Protein AF-A0A0B6Z371-F1 (afdb_monomer_lite)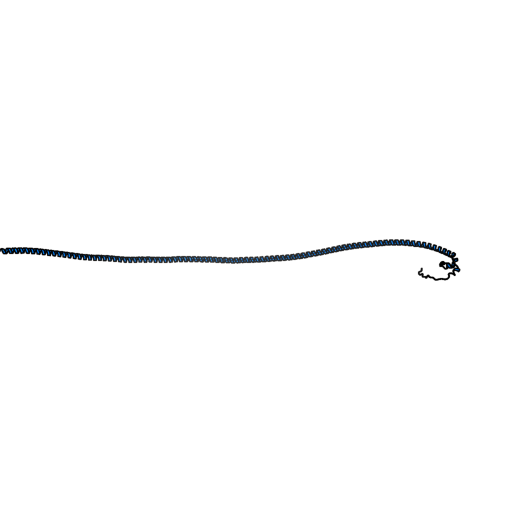

Sequence (364 aa):
AAQIAEKEAMKFDEMKYDSKVAQNLKEQNERAEEAERLRDLERYKETMRYQQELERQLEEQEARKQQAYEEFLKEKLMIDEIVRKIYEEDQRELERQMRKRQATQKYIEEFQRTREQWKTLEKKKMDEENNRIMEFARKMQEREEYLKSQKKDRDQAMGKLHEALSKEISKKDAKREEMERVRMELVLEEQEERERQREMAEVEKHIRLKIELQMTHAQQMQFKQLRLEAEKDQEEEFRKQMMAKFAEDDRIEQMNAQRRRMKQLEHQRAVEKLLEDKRVQFAREREADVEARLEEAKLEEFKKKVIEEERQKLLRQHATKLLGYLPKGVIRNENDLELLGPKFKQAYAQKKDDPYDETAWETL

InterPro domains:
  IPR026504 Meiosis-specific nuclear structural protein 1 [PTHR19265] (1-352)
  IPR043597 Trichohyalin-plectin-homology domain [PF13868] (1-328)

pLDDT: mean 80.25, std 14.49, range [32.66, 95.81]

Structure (mmCIF, N/CA/C/O backbone):
data_AF-A0A0B6Z371-F1
#
_entry.id   AF-A0A0B6Z371-F1
#
loop_
_atom_site.group_PDB
_atom_site.id
_atom_site.type_symbol
_atom_site.label_atom_id
_atom_site.label_alt_id
_atom_site.label_comp_id
_atom_site.label_asym_id
_atom_site.label_entity_id
_atom_site.label_seq_id
_atom_site.pdbx_PDB_ins_code
_atom_site.Cartn_x
_atom_site.Cartn_y
_atom_site.Cartn_z
_atom_site.occupancy
_atom_site.B_iso_or_equiv
_atom_site.auth_seq_id
_atom_site.auth_comp_id
_atom_site.auth_asym_id
_atom_site.auth_atom_id
_atom_site.pdbx_PDB_model_num
ATOM 1 N N . ALA A 1 1 ? -74.516 -60.256 198.513 1.00 53.75 1 ALA A N 1
ATOM 2 C CA . ALA A 1 1 ? -74.766 -59.399 197.333 1.00 53.75 1 ALA A CA 1
ATOM 3 C C . ALA A 1 1 ? -73.516 -58.676 196.797 1.00 53.75 1 ALA A C 1
ATOM 5 O O . ALA A 1 1 ? -73.550 -58.248 195.656 1.00 53.75 1 ALA A O 1
ATOM 6 N N . ALA A 1 2 ? -72.393 -58.589 197.529 1.00 55.66 2 ALA A N 1
ATOM 7 C CA . ALA A 1 2 ? -71.189 -57.881 197.061 1.00 55.66 2 ALA A CA 1
ATOM 8 C C . ALA A 1 2 ? -70.423 -58.552 195.887 1.00 55.66 2 ALA A C 1
ATOM 10 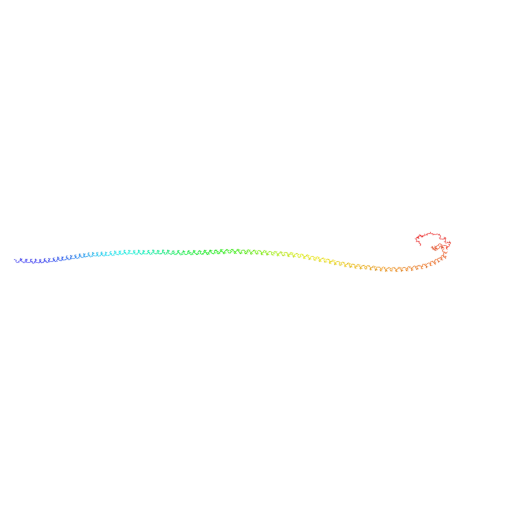O O . ALA A 1 2 ? -69.777 -57.857 195.118 1.00 55.66 2 ALA A O 1
ATOM 11 N N . GLN A 1 3 ? -70.538 -59.873 195.690 1.00 58.72 3 GLN A N 1
ATOM 12 C CA . GLN A 1 3 ? -69.821 -60.609 194.624 1.00 58.72 3 GLN A CA 1
ATOM 13 C C . GLN A 1 3 ? -70.392 -60.434 193.204 1.00 58.72 3 GLN A C 1
ATOM 15 O O . GLN A 1 3 ? -69.712 -60.742 192.229 1.00 58.72 3 GLN A O 1
ATOM 20 N N . ILE A 1 4 ? -71.635 -59.964 193.062 1.00 60.22 4 ILE A N 1
ATOM 21 C CA . ILE A 1 4 ? -72.251 -59.764 191.738 1.00 60.22 4 ILE A CA 1
ATOM 22 C C . ILE A 1 4 ? -71.695 -58.487 191.087 1.00 60.22 4 ILE A C 1
ATOM 24 O O . ILE A 1 4 ? -71.418 -58.482 189.891 1.00 60.22 4 ILE A O 1
ATOM 28 N N . ALA A 1 5 ? -71.406 -57.463 191.894 1.00 62.44 5 ALA A N 1
ATOM 29 C CA . ALA A 1 5 ? -70.885 -56.183 191.422 1.00 62.44 5 ALA A CA 1
ATOM 30 C C . ALA A 1 5 ? -69.460 -56.278 190.840 1.00 62.44 5 ALA A C 1
ATOM 32 O O . ALA A 1 5 ? -69.128 -55.574 189.893 1.00 62.44 5 ALA A O 1
ATOM 33 N N . GLU A 1 6 ? -68.615 -57.170 191.361 1.00 59.69 6 GLU A N 1
ATOM 34 C CA . GLU A 1 6 ? -67.216 -57.291 190.920 1.00 59.69 6 GLU A CA 1
ATOM 35 C C . GLU A 1 6 ? -67.090 -57.990 189.550 1.00 59.69 6 GLU A C 1
ATOM 37 O O . GLU A 1 6 ? -66.305 -57.579 188.696 1.00 59.69 6 GLU A O 1
ATOM 42 N N . LYS A 1 7 ? -67.937 -58.998 189.286 1.00 62.34 7 LYS A N 1
ATOM 43 C CA . LYS A 1 7 ? -68.032 -59.652 187.967 1.00 62.34 7 LYS A CA 1
ATOM 44 C C . LYS A 1 7 ? -68.636 -58.740 186.901 1.00 62.34 7 LYS A C 1
ATOM 46 O O . LYS A 1 7 ? -68.273 -58.849 185.731 1.00 62.34 7 LYS A O 1
ATOM 51 N N . GLU A 1 8 ? -69.565 -57.873 187.289 1.00 65.06 8 GLU A N 1
ATOM 52 C CA . GLU A 1 8 ? -70.110 -56.851 186.394 1.00 65.06 8 GLU A CA 1
ATOM 53 C C . GLU A 1 8 ? -69.068 -55.777 186.068 1.00 65.06 8 GLU A C 1
ATOM 55 O O . GLU A 1 8 ? -68.979 -55.372 184.912 1.00 65.06 8 GLU A O 1
ATOM 60 N N . ALA A 1 9 ? -68.217 -55.396 187.027 1.00 67.81 9 ALA A N 1
ATOM 61 C CA . ALA A 1 9 ? -67.124 -54.454 186.792 1.00 67.81 9 ALA A CA 1
ATOM 62 C C . ALA A 1 9 ? -66.075 -54.990 185.796 1.00 67.81 9 ALA A C 1
ATOM 64 O O . ALA A 1 9 ? -65.737 -54.286 184.848 1.00 67.81 9 ALA A O 1
ATOM 65 N N . MET A 1 10 ? -65.629 -56.250 185.925 1.00 63.81 10 MET A N 1
ATOM 66 C CA . MET A 1 10 ? -64.676 -56.846 184.965 1.00 63.81 10 MET A CA 1
ATOM 67 C C . MET A 1 10 ? -65.246 -56.959 183.546 1.00 63.81 10 MET A C 1
ATOM 69 O O . MET A 1 10 ? -64.546 -56.664 182.582 1.00 63.81 10 MET A O 1
ATOM 73 N N . LYS A 1 11 ? -66.528 -57.326 183.400 1.00 70.94 11 LYS A N 1
ATOM 74 C CA . LYS A 1 11 ? -67.198 -57.335 182.087 1.00 70.94 11 LYS A CA 1
ATOM 75 C C . LYS A 1 11 ? -67.289 -55.937 181.481 1.00 70.94 11 LYS A C 1
ATOM 77 O O . LYS A 1 11 ? -67.162 -55.788 180.269 1.00 70.94 11 LYS A O 1
ATOM 82 N N . PHE A 1 12 ? -67.510 -54.920 182.312 1.00 72.00 12 PHE A N 1
ATOM 83 C CA . PHE A 1 12 ? -67.507 -53.526 181.874 1.00 72.00 12 PHE A CA 1
ATOM 84 C C . PHE A 1 12 ? -66.122 -53.071 181.400 1.00 72.00 12 PHE A C 1
ATOM 86 O O . PHE A 1 12 ? -66.038 -52.319 180.428 1.00 72.00 12 PHE A O 1
ATOM 93 N N . ASP A 1 13 ? -65.052 -53.539 182.042 1.00 69.38 13 ASP A N 1
ATOM 94 C CA . ASP A 1 13 ? -63.679 -53.231 181.637 1.00 69.38 13 ASP A CA 1
ATOM 95 C C . ASP A 1 13 ? -63.251 -53.989 180.368 1.00 69.38 13 ASP A C 1
ATOM 97 O O . ASP A 1 13 ? -62.652 -53.375 179.484 1.00 69.38 13 ASP A O 1
ATOM 101 N N . GLU A 1 14 ? -63.632 -55.263 180.200 1.00 69.62 14 GLU A N 1
ATOM 102 C CA . GLU A 1 14 ? -63.447 -56.007 178.939 1.00 69.62 14 GLU A CA 1
ATOM 103 C C . GLU A 1 14 ? -64.234 -55.364 177.789 1.00 69.62 14 GLU A C 1
ATOM 105 O O . GLU A 1 14 ? -63.661 -55.087 176.738 1.00 69.62 14 GLU A O 1
ATOM 110 N N . MET A 1 15 ? -65.509 -55.004 178.000 1.00 74.06 15 MET A N 1
ATOM 111 C CA . MET A 1 15 ? -66.297 -54.267 176.999 1.00 74.06 15 MET A CA 1
ATOM 112 C C . MET A 1 15 ? -65.677 -52.907 176.666 1.00 74.06 15 MET A C 1
ATOM 114 O O . MET A 1 15 ? -65.736 -52.473 175.515 1.00 74.06 15 MET A O 1
ATOM 118 N N . LYS A 1 16 ? -65.062 -52.223 177.638 1.00 74.12 16 LYS A N 1
ATOM 119 C CA . LYS A 1 16 ? -64.308 -50.989 177.377 1.00 74.12 16 LYS A CA 1
ATOM 120 C C . LYS A 1 16 ? -63.055 -51.247 176.548 1.00 74.12 16 LYS A C 1
ATOM 122 O O . LYS A 1 16 ? -62.762 -50.440 175.667 1.00 74.12 16 LYS A O 1
ATOM 127 N N . TYR A 1 17 ? -62.317 -52.320 176.825 1.00 71.38 17 TYR A N 1
ATOM 128 C CA . TYR A 1 17 ? -61.111 -52.675 176.081 1.00 71.38 17 TYR A CA 1
ATOM 129 C C . TYR A 1 17 ? -61.453 -53.073 174.641 1.00 71.38 17 TYR A C 1
ATOM 131 O O . TYR A 1 17 ? -60.900 -52.494 173.707 1.00 71.38 17 TYR A O 1
ATOM 139 N N . ASP A 1 18 ? -62.450 -53.935 174.448 1.00 73.44 18 ASP A N 1
ATOM 140 C CA . ASP A 1 18 ? -62.932 -54.359 173.130 1.00 73.44 18 ASP A CA 1
ATOM 141 C C . ASP A 1 18 ? -63.544 -53.200 172.341 1.00 73.44 18 ASP A C 1
ATOM 143 O O . ASP A 1 18 ? -63.256 -53.036 171.156 1.00 73.44 18 ASP A O 1
ATOM 147 N N . SER A 1 19 ? -64.317 -52.321 172.991 1.00 76.75 19 SER A N 1
ATOM 148 C CA . SER A 1 19 ? -64.822 -51.098 172.357 1.00 76.75 19 SER A CA 1
ATOM 149 C C . SER A 1 19 ? -63.686 -50.182 171.901 1.00 76.75 19 SER A C 1
ATOM 151 O O . SER A 1 19 ? -63.830 -49.488 170.894 1.00 76.75 19 SER A O 1
ATOM 153 N N . LYS A 1 20 ? -62.560 -50.167 172.623 1.00 77.88 20 LYS A N 1
ATOM 154 C CA . LYS A 1 20 ? -61.386 -49.359 172.282 1.00 77.88 20 LYS A CA 1
ATOM 155 C C . LYS A 1 20 ? -60.565 -49.991 171.157 1.00 77.88 20 LYS A C 1
ATOM 157 O O . LYS A 1 20 ? -60.104 -49.275 170.272 1.00 77.88 20 LYS A O 1
ATOM 162 N N . VAL A 1 21 ? -60.445 -51.320 171.129 1.00 76.88 21 VAL A N 1
ATOM 163 C CA . VAL A 1 21 ? -59.843 -52.068 170.011 1.00 76.88 21 VAL A CA 1
ATOM 164 C C . VAL A 1 21 ? -60.682 -51.908 168.740 1.00 76.88 21 VAL A C 1
ATOM 166 O O . VAL A 1 21 ? -60.126 -51.592 167.692 1.00 76.88 21 VAL A O 1
ATOM 169 N N . ALA A 1 22 ? -62.009 -52.033 168.827 1.00 78.19 22 ALA A N 1
ATOM 170 C CA . ALA A 1 22 ? -62.923 -51.843 167.701 1.00 78.19 22 ALA A CA 1
ATOM 171 C C . ALA A 1 22 ? -62.896 -50.404 167.159 1.00 78.19 22 ALA A C 1
ATOM 173 O O . ALA A 1 22 ? -62.900 -50.214 165.944 1.00 78.19 22 ALA A O 1
ATOM 174 N N . GLN A 1 23 ? -62.810 -49.396 168.037 1.00 79.44 23 GLN A N 1
ATOM 175 C CA . GLN A 1 23 ? -62.586 -48.007 167.622 1.00 79.44 23 GLN A CA 1
ATOM 176 C C . GLN A 1 23 ? -61.266 -47.846 166.865 1.00 79.44 23 GLN A C 1
ATOM 178 O O . GLN A 1 23 ? -61.276 -47.281 165.777 1.00 79.44 23 GLN A O 1
ATOM 183 N N . ASN A 1 24 ? -60.159 -48.391 167.379 1.00 80.69 24 ASN A N 1
ATOM 184 C CA . ASN A 1 24 ? -58.857 -48.303 166.713 1.00 80.69 24 ASN A CA 1
ATOM 185 C C . ASN A 1 24 ? -58.846 -49.015 165.348 1.00 80.69 24 ASN A C 1
ATOM 187 O O . ASN A 1 24 ? -58.235 -48.524 164.404 1.00 80.69 24 ASN A O 1
ATOM 191 N N . LEU A 1 25 ? -59.516 -50.164 165.227 1.00 79.44 25 LEU A N 1
ATOM 192 C CA . LEU A 1 25 ? -59.593 -50.930 163.977 1.00 79.44 25 LEU A CA 1
ATOM 193 C C . LEU A 1 25 ? -60.462 -50.214 162.935 1.00 79.44 25 LEU A C 1
ATOM 195 O O . LEU A 1 25 ? -60.111 -50.170 161.757 1.00 79.44 25 LEU A O 1
ATOM 199 N N . LYS A 1 26 ? -61.561 -49.595 163.382 1.00 80.00 26 LYS A N 1
ATOM 200 C CA . LYS A 1 26 ? -62.402 -48.733 162.550 1.00 80.00 26 LYS A CA 1
ATOM 201 C C . LYS A 1 26 ? -61.634 -47.498 162.083 1.00 80.00 26 LYS A C 1
ATOM 203 O O . LYS A 1 26 ? -61.659 -47.203 160.899 1.00 80.00 26 LYS A O 1
ATOM 208 N N . GLU A 1 27 ? -60.883 -46.855 162.974 1.00 82.12 27 GLU A N 1
ATOM 209 C CA . GLU A 1 27 ? -60.039 -45.706 162.637 1.00 82.12 27 GLU A CA 1
ATOM 210 C C . GLU A 1 27 ? -58.910 -46.090 161.660 1.00 82.12 27 GLU A C 1
ATOM 212 O O . GLU A 1 27 ? -58.594 -45.330 160.749 1.00 82.12 27 GLU A O 1
ATOM 217 N N . GLN A 1 28 ? -58.317 -47.286 161.783 1.00 80.50 28 GLN A N 1
ATOM 218 C CA . GLN A 1 28 ? -57.329 -47.779 160.814 1.00 80.50 28 GLN A CA 1
ATOM 219 C C . GLN A 1 28 ? -57.939 -48.104 159.444 1.00 80.50 28 GLN A C 1
ATOM 221 O O . GLN A 1 28 ? -57.328 -47.768 158.431 1.00 80.50 28 GLN A O 1
ATOM 226 N N . ASN A 1 29 ? -59.129 -48.709 159.398 1.00 78.94 29 ASN A N 1
ATOM 227 C CA . ASN A 1 29 ? -59.845 -48.958 158.144 1.00 78.94 29 ASN A CA 1
ATOM 228 C C . ASN A 1 29 ? -60.300 -47.653 157.482 1.00 78.94 29 ASN A C 1
ATOM 230 O O . ASN A 1 29 ? -60.112 -47.498 156.282 1.00 78.94 29 ASN A O 1
ATOM 234 N N . GLU A 1 30 ? -60.823 -46.694 158.250 1.00 81.69 30 GLU A N 1
ATOM 235 C CA . GLU A 1 30 ? -61.183 -45.360 157.754 1.00 81.69 30 GLU A CA 1
ATOM 236 C C . GLU A 1 30 ? -59.951 -44.649 157.170 1.00 81.69 30 GLU A C 1
ATOM 238 O O . GLU A 1 30 ? -60.010 -44.145 156.051 1.00 81.69 30 GLU A O 1
ATOM 243 N N . ARG A 1 31 ? -58.791 -44.714 157.842 1.00 82.44 31 ARG A N 1
ATOM 244 C CA . ARG A 1 31 ? -57.522 -44.196 157.296 1.00 82.44 31 ARG A CA 1
ATOM 245 C C . ARG A 1 31 ? -57.056 -44.935 156.036 1.00 82.44 31 ARG A C 1
ATOM 247 O O . ARG A 1 31 ? -56.485 -44.306 155.149 1.00 82.44 31 ARG A O 1
ATOM 254 N N . ALA A 1 32 ? -57.259 -46.251 155.946 1.00 82.06 32 ALA A N 1
ATOM 255 C CA . ALA A 1 32 ? -56.899 -47.037 154.765 1.00 82.06 32 ALA A CA 1
ATOM 256 C C . ALA A 1 32 ? -57.814 -46.722 153.568 1.00 82.06 32 ALA A C 1
ATOM 258 O O . ALA A 1 32 ? -57.318 -46.527 152.461 1.00 82.06 32 ALA A O 1
ATOM 259 N N . GLU A 1 33 ? -59.123 -46.591 153.796 1.00 82.12 33 GLU A N 1
ATOM 260 C CA . GLU A 1 33 ? -60.092 -46.164 152.784 1.00 82.12 33 GLU A CA 1
ATOM 261 C C . GLU A 1 33 ? -59.829 -44.733 152.311 1.00 82.12 33 GLU A C 1
ATOM 263 O O . GLU A 1 33 ? -59.888 -44.460 151.115 1.00 82.12 33 GLU A O 1
ATOM 268 N N . GLU A 1 34 ? -59.520 -43.805 153.219 1.00 83.06 34 GLU A N 1
ATOM 269 C CA . GLU A 1 34 ? -59.129 -42.442 152.852 1.00 83.06 34 GLU A CA 1
ATOM 270 C C . GLU A 1 34 ? -57.839 -42.432 152.023 1.00 83.06 34 GLU A C 1
ATOM 272 O O . GLU A 1 34 ? -57.756 -41.710 151.027 1.00 83.06 34 GLU A O 1
ATOM 277 N N . ALA A 1 35 ? -56.858 -43.270 152.369 1.00 83.94 35 ALA A N 1
ATOM 278 C CA . ALA A 1 35 ? -55.628 -43.416 151.597 1.00 83.94 35 ALA A CA 1
ATOM 279 C C . ALA A 1 35 ? -55.868 -44.024 150.201 1.00 83.94 35 ALA A C 1
ATOM 281 O O . ALA A 1 35 ? -55.240 -43.577 149.240 1.00 83.94 35 ALA A O 1
ATOM 282 N N . GLU A 1 36 ? -56.772 -44.998 150.052 1.00 82.31 36 GLU A N 1
ATOM 283 C CA . GLU A 1 36 ? -57.165 -45.521 148.734 1.00 82.31 36 GLU A CA 1
ATOM 284 C C . GLU A 1 36 ? -57.925 -44.480 147.910 1.00 82.31 36 GLU A C 1
ATOM 286 O O . GLU A 1 36 ? -57.564 -44.245 146.758 1.00 82.31 36 GLU A O 1
ATOM 291 N N . ARG A 1 37 ? -58.883 -43.759 148.508 1.00 82.44 37 ARG A N 1
ATOM 292 C CA . ARG A 1 37 ? -59.596 -42.661 147.831 1.00 82.44 37 ARG A CA 1
ATOM 293 C C . ARG A 1 37 ? -58.638 -41.576 147.345 1.00 82.44 37 ARG A C 1
ATOM 295 O O . ARG A 1 37 ? -58.819 -41.050 146.249 1.00 82.44 37 ARG A O 1
ATOM 302 N N . LEU A 1 38 ? -57.616 -41.238 148.135 1.00 84.31 38 LEU A N 1
ATOM 303 C CA . LEU A 1 38 ? -56.576 -40.287 147.735 1.00 84.31 38 LEU A CA 1
ATOM 304 C C . LEU A 1 38 ? -55.742 -40.816 146.560 1.00 84.31 38 LEU A C 1
ATOM 306 O O . LEU A 1 38 ? -55.523 -40.070 145.608 1.00 84.31 38 LEU A O 1
ATOM 310 N N . ARG A 1 39 ? -55.347 -42.096 146.572 1.00 83.50 39 ARG A N 1
ATOM 311 C CA . ARG A 1 39 ? -54.621 -42.730 145.454 1.00 83.50 39 ARG A CA 1
ATOM 312 C C . ARG A 1 39 ? -55.459 -42.806 144.179 1.00 83.50 39 ARG A C 1
ATOM 314 O O . ARG A 1 39 ? -54.932 -42.577 143.094 1.00 83.50 39 ARG A O 1
ATOM 321 N N . ASP A 1 40 ? -56.753 -43.084 144.288 1.00 83.94 40 ASP A N 1
ATOM 322 C CA . ASP A 1 40 ? -57.662 -43.100 143.140 1.00 83.94 40 ASP A CA 1
ATOM 323 C C . ASP A 1 40 ? -57.906 -41.692 142.589 1.00 83.94 40 ASP A C 1
ATOM 325 O O . ASP A 1 40 ? -57.920 -41.498 141.374 1.00 83.94 40 ASP A O 1
ATOM 329 N N . LEU A 1 41 ? -58.005 -40.681 143.459 1.00 84.19 41 LEU A N 1
ATOM 330 C CA . LEU A 1 41 ? -58.024 -39.271 143.059 1.00 84.19 41 LEU A CA 1
ATOM 331 C C . LEU A 1 41 ? -56.728 -38.859 142.351 1.00 84.19 41 LEU A C 1
ATOM 333 O O . LEU A 1 41 ? -56.782 -38.091 141.391 1.00 84.19 41 LEU A O 1
ATOM 337 N N . GLU A 1 42 ? -55.571 -39.340 142.804 1.00 85.00 42 GLU A N 1
ATOM 338 C CA . GLU A 1 42 ? -54.279 -39.111 142.148 1.00 85.00 42 GLU A CA 1
ATOM 339 C C . GLU A 1 42 ? -54.224 -39.781 140.773 1.00 85.00 42 GLU A C 1
ATOM 341 O O . GLU A 1 42 ? -53.954 -39.095 139.789 1.00 85.00 42 GLU A O 1
ATOM 346 N N . ARG A 1 43 ? -54.603 -41.060 140.662 1.00 83.81 43 ARG A N 1
ATOM 347 C CA . ARG A 1 43 ? -54.700 -41.779 139.377 1.00 83.81 43 ARG A CA 1
ATOM 348 C C . ARG A 1 43 ? -55.679 -41.119 138.412 1.00 83.81 43 ARG A C 1
ATOM 350 O O . ARG A 1 43 ? -55.399 -41.008 137.218 1.00 83.81 43 ARG A O 1
ATOM 357 N N . TYR A 1 44 ? -56.818 -40.648 138.914 1.00 84.12 44 TYR A N 1
ATOM 358 C CA . TYR A 1 44 ? -57.794 -39.911 138.118 1.00 84.12 44 TYR A CA 1
ATOM 359 C C . TYR A 1 44 ? -57.209 -38.586 137.617 1.00 84.12 44 TYR A C 1
ATOM 361 O O . TYR A 1 44 ? -57.314 -38.274 136.433 1.00 84.12 44 TYR A O 1
ATOM 369 N N . LYS A 1 45 ? -56.517 -37.829 138.480 1.00 87.25 45 LYS A N 1
ATOM 370 C CA . LYS A 1 45 ? -55.811 -36.599 138.084 1.00 87.25 45 LYS A CA 1
ATOM 371 C C . LYS A 1 45 ? -54.705 -36.871 137.062 1.00 87.25 45 LYS A C 1
ATOM 373 O O . LYS A 1 45 ? -54.559 -36.085 136.133 1.00 87.25 45 LYS A O 1
ATOM 378 N N . GLU A 1 46 ? -53.942 -37.950 137.208 1.00 85.88 46 GLU A N 1
ATOM 379 C CA . GLU A 1 46 ? -52.913 -38.362 136.243 1.00 85.88 46 GLU A CA 1
ATOM 380 C C . GLU A 1 46 ? -53.523 -38.747 134.893 1.00 85.88 46 GLU A C 1
ATOM 382 O O . GLU A 1 46 ? -53.040 -38.301 133.856 1.00 85.88 46 GLU A O 1
ATOM 387 N N . THR A 1 47 ? -54.637 -39.483 134.897 1.00 86.19 47 THR A N 1
ATOM 388 C CA . THR A 1 47 ? -55.366 -39.851 133.673 1.00 86.19 47 THR A CA 1
ATOM 389 C C . THR A 1 47 ? -55.921 -38.615 132.966 1.00 86.19 47 THR A C 1
ATOM 391 O O . THR A 1 47 ? -55.780 -38.489 131.752 1.00 86.19 47 THR A O 1
ATOM 394 N N . MET A 1 48 ? -56.487 -37.665 133.719 1.00 85.50 48 MET A N 1
ATOM 395 C CA . MET A 1 48 ? -56.963 -36.388 133.178 1.00 85.50 48 MET A CA 1
ATOM 396 C C . MET A 1 48 ? -55.822 -35.549 132.591 1.00 85.50 48 MET A C 1
ATOM 398 O O . MET A 1 48 ? -55.985 -34.972 131.521 1.00 85.50 48 MET A O 1
ATOM 402 N N . ARG A 1 49 ? -54.655 -35.499 133.249 1.00 88.56 49 ARG A N 1
ATOM 403 C CA . ARG A 1 49 ? -53.462 -34.820 132.710 1.00 88.56 49 ARG A CA 1
ATOM 404 C C . ARG A 1 49 ? -52.980 -35.477 131.421 1.00 88.56 49 ARG A C 1
ATOM 406 O O . ARG A 1 49 ? -52.705 -34.779 130.457 1.00 88.56 49 ARG A O 1
ATOM 413 N N . TYR A 1 50 ? -52.938 -36.806 131.386 1.00 87.31 50 TYR A N 1
ATOM 414 C CA . TYR A 1 50 ? -52.537 -37.552 130.197 1.00 87.31 50 TYR A CA 1
ATOM 415 C C . TYR A 1 50 ? -53.507 -37.348 129.023 1.00 87.31 50 TYR A C 1
ATOM 417 O O . TYR A 1 50 ? -53.072 -37.147 127.892 1.00 87.31 50 TYR A O 1
ATOM 425 N N . GLN A 1 51 ? -54.820 -37.328 129.282 1.00 87.62 51 GLN A N 1
ATOM 426 C CA . GLN A 1 51 ? -55.828 -36.988 128.271 1.00 87.62 51 GLN A CA 1
ATOM 427 C C . GLN A 1 51 ? -55.644 -35.559 127.744 1.00 87.62 51 GLN A C 1
ATOM 429 O O . GLN A 1 51 ? -55.615 -35.369 126.533 1.00 87.62 51 GLN A O 1
ATOM 434 N N . GLN A 1 52 ? -55.428 -34.581 128.629 1.00 89.25 52 GLN A N 1
ATOM 435 C CA . GLN A 1 52 ? -55.144 -33.197 128.232 1.00 89.25 52 GLN A CA 1
ATOM 436 C C . GLN A 1 52 ? -53.855 -33.074 127.403 1.00 89.25 52 GLN A C 1
ATOM 438 O O . GLN A 1 52 ? -53.801 -32.302 126.450 1.00 89.25 52 GLN A O 1
ATOM 443 N N . GLU A 1 53 ? -52.808 -33.835 127.731 1.00 90.06 53 GLU A N 1
ATOM 444 C CA . GLU A 1 53 ? -51.566 -33.862 126.951 1.00 90.06 53 GLU A CA 1
ATOM 445 C C . GLU A 1 53 ? -51.766 -34.481 125.561 1.00 90.06 53 GLU A C 1
ATOM 447 O O . GLU A 1 53 ? -51.214 -33.969 124.586 1.00 90.06 53 GLU A O 1
ATOM 452 N N . LEU A 1 54 ? -52.574 -35.541 125.446 1.00 88.19 54 LEU A N 1
ATOM 453 C CA . LEU A 1 54 ? -52.939 -36.143 124.160 1.00 88.19 54 LEU A CA 1
ATOM 454 C C . LEU A 1 54 ? -53.771 -35.190 123.297 1.00 88.19 54 LEU A C 1
ATOM 456 O O . LEU A 1 54 ? -53.478 -35.040 122.112 1.00 88.19 54 LEU A O 1
ATOM 460 N N . GLU A 1 55 ? -54.766 -34.519 123.879 1.00 88.12 55 GLU A N 1
ATOM 461 C CA . GLU A 1 55 ? -55.555 -33.490 123.191 1.00 88.12 55 GLU A CA 1
ATOM 462 C C . GLU A 1 55 ? -54.648 -32.368 122.681 1.00 88.12 55 GLU A C 1
ATOM 464 O O . GLU A 1 55 ? -54.695 -32.027 121.500 1.00 88.12 55 GLU A O 1
ATOM 469 N N . ARG A 1 56 ? -53.713 -31.893 123.514 1.00 89.81 56 ARG A N 1
ATOM 470 C CA . ARG A 1 56 ? -52.733 -30.882 123.103 1.00 89.81 56 ARG A CA 1
ATOM 471 C C . ARG A 1 56 ? -51.832 -31.363 121.963 1.00 89.81 56 ARG A C 1
ATOM 473 O O . ARG A 1 56 ? -51.508 -30.586 121.071 1.00 89.81 56 ARG A O 1
ATOM 480 N N . GLN A 1 57 ? -51.421 -32.633 121.955 1.00 91.06 57 GLN A N 1
ATOM 481 C CA . GLN A 1 57 ? -50.637 -33.201 120.851 1.00 91.06 57 GLN A CA 1
ATOM 482 C C . GLN A 1 57 ? -51.440 -33.277 119.547 1.00 91.06 57 GLN A C 1
ATOM 484 O O . GLN A 1 57 ? -50.875 -33.034 118.479 1.00 91.06 57 GLN A O 1
ATOM 489 N N . LEU A 1 58 ? -52.736 -33.599 119.615 1.00 88.81 58 LEU A N 1
ATOM 490 C CA . LEU A 1 58 ? -53.622 -33.600 118.449 1.00 88.81 58 LEU A CA 1
ATOM 491 C C . LEU A 1 58 ? -53.823 -32.180 117.915 1.00 88.81 58 LEU A C 1
ATOM 493 O O . LEU A 1 58 ? -53.641 -31.966 116.718 1.00 88.81 58 LEU A O 1
ATOM 497 N N . GLU A 1 59 ? -54.082 -31.207 118.791 1.00 90.19 59 GLU A N 1
ATOM 498 C CA . GLU A 1 59 ? -54.176 -29.788 118.427 1.00 90.19 59 GLU A CA 1
ATOM 499 C C . GLU A 1 59 ? -52.874 -29.279 117.793 1.00 90.19 59 GLU A C 1
ATOM 501 O O . GLU A 1 59 ? -52.900 -28.642 116.741 1.00 90.19 59 GLU A O 1
ATOM 506 N N . GLU A 1 60 ? -51.712 -29.607 118.370 1.00 91.06 60 GLU A N 1
ATOM 507 C CA . GLU A 1 60 ? -50.410 -29.253 117.796 1.00 91.06 60 GLU A CA 1
ATOM 508 C C . GLU A 1 60 ? -50.197 -29.906 116.416 1.00 91.06 60 GLU A C 1
ATOM 510 O O . GLU A 1 60 ? -49.639 -29.275 115.514 1.00 91.06 60 GLU A O 1
ATOM 515 N N . GLN A 1 61 ? -50.637 -31.152 116.207 1.00 89.50 61 GLN A N 1
ATOM 516 C CA . GLN A 1 61 ? -50.557 -31.812 114.898 1.00 89.50 61 GLN A CA 1
ATOM 517 C C . GLN A 1 61 ? -51.500 -31.186 113.867 1.00 89.50 61 GLN A C 1
ATOM 519 O O . GLN A 1 61 ? -51.114 -31.032 112.706 1.00 89.50 61 GLN A O 1
ATOM 524 N N . GLU A 1 62 ? -52.720 -30.827 114.260 1.00 88.62 62 GLU A N 1
ATOM 525 C CA . GLU A 1 62 ? -53.672 -30.140 113.388 1.00 88.62 62 GLU A CA 1
ATOM 526 C C . GLU A 1 62 ? -53.182 -28.739 113.024 1.00 88.62 62 GLU A C 1
ATOM 528 O O . GLU A 1 62 ? -53.179 -28.390 111.843 1.00 88.62 62 GLU A O 1
ATOM 533 N N . ALA A 1 63 ? -52.654 -27.986 113.991 1.00 91.50 63 ALA A N 1
ATOM 534 C CA . ALA A 1 63 ? -52.038 -26.686 113.753 1.00 91.50 63 ALA A CA 1
ATOM 535 C C . ALA A 1 63 ? -50.848 -26.790 112.784 1.00 91.50 63 ALA A C 1
ATOM 537 O O . ALA A 1 63 ? -50.741 -25.995 111.852 1.00 91.50 63 ALA A O 1
ATOM 538 N N . ARG A 1 64 ? -49.987 -27.810 112.925 1.00 91.00 64 ARG A N 1
ATOM 539 C CA . ARG A 1 64 ? -48.883 -28.057 111.975 1.00 91.00 64 ARG A CA 1
ATOM 540 C C . ARG A 1 64 ? -49.383 -28.394 110.571 1.00 91.00 64 ARG A C 1
ATOM 542 O O . ARG A 1 64 ? -48.801 -27.930 109.597 1.00 91.00 64 ARG A O 1
ATOM 549 N N . LYS A 1 65 ? -50.460 -29.178 110.444 1.00 91.69 65 LYS A N 1
ATOM 550 C CA . LYS A 1 65 ? -51.079 -29.474 109.138 1.00 91.69 65 LYS A CA 1
ATOM 551 C C . LYS A 1 65 ? -51.667 -28.217 108.499 1.00 91.69 65 LYS A C 1
ATOM 553 O O . LYS A 1 65 ? -51.509 -28.033 107.297 1.00 91.69 65 LYS A O 1
ATOM 558 N N . GLN A 1 66 ? -52.313 -27.358 109.288 1.00 90.44 66 GLN A N 1
ATOM 559 C CA . GLN A 1 66 ? -52.839 -26.075 108.816 1.00 90.44 66 GLN A CA 1
ATOM 560 C C . GLN A 1 66 ? -51.708 -25.154 108.350 1.00 90.44 66 GLN A C 1
ATOM 562 O O . GLN A 1 66 ? -51.772 -24.650 107.234 1.00 90.44 66 GLN A O 1
ATOM 567 N N . GLN A 1 67 ? -50.636 -25.020 109.136 1.00 91.94 67 GLN A N 1
ATOM 568 C CA . GLN A 1 67 ? -49.450 -24.243 108.758 1.00 91.94 67 GLN A CA 1
ATOM 569 C C . GLN A 1 67 ? -48.811 -24.764 107.465 1.00 91.94 67 GLN A C 1
ATOM 571 O O . GLN A 1 67 ? -48.586 -23.986 106.543 1.00 91.94 67 GLN A O 1
ATOM 576 N N . ALA A 1 68 ? -48.609 -26.080 107.342 1.00 92.62 68 ALA A N 1
ATOM 577 C CA . ALA A 1 68 ? -48.064 -26.687 106.126 1.00 92.62 68 ALA A CA 1
ATOM 578 C C . ALA A 1 68 ? -48.975 -26.477 104.903 1.00 92.62 68 ALA A C 1
ATOM 580 O O . ALA A 1 68 ? -48.497 -26.281 103.787 1.00 92.62 68 ALA A O 1
ATOM 581 N N . TYR A 1 69 ? -50.296 -26.500 105.094 1.00 91.94 69 TYR A N 1
ATOM 582 C CA . TYR A 1 69 ? -51.252 -26.222 104.026 1.00 91.94 69 TYR A CA 1
ATOM 583 C C . TYR A 1 69 ? -51.244 -24.744 103.609 1.00 91.94 69 TYR A C 1
ATOM 585 O O . TYR A 1 69 ? -51.292 -24.438 102.419 1.00 91.94 69 TYR A O 1
ATOM 593 N N . GLU A 1 70 ? -51.134 -23.819 104.563 1.00 92.44 70 GLU A N 1
ATOM 594 C CA . GLU A 1 70 ? -50.965 -22.392 104.277 1.00 92.44 70 GLU A CA 1
ATOM 595 C C . GLU A 1 70 ? -49.654 -22.102 103.539 1.00 92.44 70 GLU A C 1
ATOM 597 O O . GLU A 1 70 ? -49.642 -21.305 102.600 1.00 92.44 70 GLU A O 1
ATOM 602 N N . GLU A 1 71 ? -48.559 -22.749 103.939 1.00 91.88 71 GLU A N 1
ATOM 603 C CA . GLU A 1 71 ? -47.270 -22.680 103.245 1.00 91.88 71 GLU A CA 1
ATOM 604 C C . GLU A 1 71 ? -47.384 -23.228 101.822 1.00 91.88 71 GLU A C 1
ATOM 606 O O . GLU A 1 71 ? -47.010 -22.536 100.877 1.00 91.88 71 GLU A O 1
ATOM 611 N N . PHE A 1 72 ? -48.015 -24.390 101.637 1.00 94.06 72 PHE A N 1
ATOM 612 C CA . PHE A 1 72 ? -48.270 -24.958 100.313 1.00 94.06 72 PHE A CA 1
ATOM 613 C C . PHE A 1 72 ? -49.094 -24.022 99.418 1.00 94.06 72 PHE A C 1
ATOM 615 O O . PHE A 1 72 ? -48.789 -23.856 98.238 1.00 94.06 72 PHE A O 1
ATOM 622 N N . LEU A 1 73 ? -50.134 -23.379 99.957 1.00 93.75 73 LEU A N 1
ATOM 623 C CA . LEU A 1 73 ? -50.930 -22.412 99.200 1.00 93.75 73 LEU A CA 1
ATOM 624 C C . LEU A 1 73 ? -50.109 -21.180 98.806 1.00 93.75 73 LEU A C 1
ATOM 626 O O . LEU A 1 73 ? -50.228 -20.713 97.671 1.00 93.75 73 LEU A O 1
ATOM 630 N N . LYS A 1 74 ? -49.261 -20.671 99.708 1.00 93.56 74 LYS A N 1
ATOM 631 C CA . LYS A 1 74 ? -48.333 -19.569 99.412 1.00 93.56 74 LYS A CA 1
ATOM 632 C C . LYS A 1 74 ? -47.332 -19.963 98.325 1.00 93.56 74 LYS A C 1
ATOM 634 O O . LYS A 1 74 ? -47.141 -19.199 97.382 1.00 93.56 74 LYS A O 1
ATOM 639 N N . GLU A 1 75 ? -46.746 -21.155 98.412 1.00 92.75 75 GLU A N 1
ATOM 640 C CA . GLU A 1 75 ? -45.823 -21.683 97.403 1.00 92.75 75 GLU A CA 1
ATOM 641 C C . GLU A 1 75 ? -46.508 -21.873 96.052 1.00 92.75 75 GLU A C 1
ATOM 643 O O . GLU A 1 75 ? -45.975 -21.439 95.034 1.00 92.75 75 GLU A O 1
ATOM 648 N N . LYS A 1 76 ? -47.716 -22.445 96.028 1.00 94.31 76 LYS A N 1
ATOM 649 C CA . LYS A 1 76 ? -48.492 -22.613 94.797 1.00 94.31 76 LYS A CA 1
ATOM 650 C C . LYS A 1 76 ? -48.776 -21.267 94.133 1.00 94.31 76 LYS A C 1
ATOM 652 O O . LYS A 1 76 ? -48.542 -21.129 92.939 1.00 94.31 76 LYS A O 1
ATOM 657 N N . LEU A 1 77 ? -49.240 -20.274 94.896 1.00 94.19 77 LEU A N 1
ATOM 658 C CA . LEU A 1 77 ? -49.486 -18.927 94.373 1.00 94.19 77 LEU A CA 1
ATOM 659 C C . LEU A 1 77 ? -48.204 -18.295 93.821 1.00 94.19 77 LEU A C 1
ATOM 661 O O . LEU A 1 77 ? -48.228 -17.704 92.744 1.00 94.19 77 LEU A O 1
ATOM 665 N N . MET A 1 78 ? -47.077 -18.465 94.513 1.00 91.81 78 MET A N 1
ATOM 666 C CA . MET A 1 78 ? -45.781 -17.985 94.038 1.00 91.81 78 MET A CA 1
ATOM 667 C C . MET A 1 78 ? -45.354 -18.684 92.738 1.00 91.81 78 MET A C 1
ATOM 669 O O . MET A 1 78 ? -44.883 -18.022 91.816 1.00 91.81 78 MET A O 1
ATOM 673 N N . ILE A 1 79 ? -45.547 -20.002 92.631 1.00 91.62 79 ILE A N 1
ATOM 674 C CA . ILE A 1 79 ? -45.258 -20.775 91.415 1.00 91.62 79 ILE A CA 1
ATOM 675 C C . ILE A 1 79 ? -46.169 -20.329 90.267 1.00 91.62 79 ILE A C 1
ATOM 677 O O . ILE A 1 79 ? -45.672 -20.073 89.172 1.00 91.62 79 ILE A O 1
ATOM 681 N N . ASP A 1 80 ? -47.471 -20.172 90.509 1.00 93.19 80 ASP A N 1
ATOM 682 C CA . ASP A 1 80 ? -48.434 -19.702 89.509 1.00 93.19 80 ASP A CA 1
ATOM 683 C C . ASP A 1 80 ? -48.069 -18.286 89.013 1.00 93.19 80 ASP A C 1
ATOM 685 O O . ASP A 1 80 ? -48.141 -18.003 87.815 1.00 93.19 80 ASP A O 1
ATOM 689 N N . GLU A 1 81 ? -47.592 -17.401 89.897 1.00 93.25 81 GLU A N 1
ATOM 690 C CA . GLU A 1 81 ? -47.063 -16.086 89.516 1.00 93.25 81 GLU A CA 1
ATOM 691 C C . GLU A 1 81 ? -45.767 -16.166 88.699 1.00 93.25 81 GLU A C 1
ATOM 693 O O . GLU A 1 81 ? -45.602 -15.395 87.750 1.00 93.25 81 GLU A O 1
ATOM 698 N N . ILE A 1 82 ? -44.848 -17.075 89.041 1.00 91.88 82 ILE A N 1
ATOM 699 C CA . ILE A 1 82 ? -43.616 -17.305 88.272 1.00 91.88 82 ILE A CA 1
ATOM 700 C C . ILE A 1 82 ? -43.967 -17.804 86.869 1.00 91.88 82 ILE A C 1
ATOM 702 O O . ILE A 1 82 ? -43.478 -17.252 85.887 1.00 91.88 82 ILE A O 1
ATOM 706 N N . VAL A 1 83 ? -44.859 -18.789 86.757 1.00 93.38 83 VAL A N 1
ATOM 707 C CA . VAL A 1 83 ? -45.319 -19.325 85.470 1.00 93.38 83 VAL A CA 1
ATOM 708 C C . VAL A 1 83 ? -46.001 -18.235 84.645 1.00 93.38 83 VAL A C 1
ATOM 710 O O . VAL A 1 83 ? -45.711 -18.097 83.457 1.00 93.38 83 VAL A O 1
ATOM 713 N N . ARG A 1 84 ? -46.847 -17.398 85.264 1.00 95.06 84 ARG A N 1
ATOM 714 C CA . ARG A 1 84 ? -47.460 -16.251 84.578 1.00 95.06 84 ARG A CA 1
ATOM 715 C C . ARG A 1 84 ? -46.406 -15.281 84.044 1.00 95.06 84 ARG A C 1
ATOM 717 O O . ARG A 1 84 ? -46.501 -14.872 82.890 1.00 95.06 84 ARG A O 1
ATOM 724 N N . LYS A 1 85 ? -45.387 -14.949 84.846 1.00 95.00 85 LYS A N 1
ATOM 725 C CA . LYS A 1 85 ? -44.273 -14.084 84.422 1.00 95.00 85 LYS A CA 1
ATOM 726 C C . LYS A 1 85 ? -43.482 -14.686 83.262 1.00 95.00 85 LYS A C 1
ATOM 728 O O . LYS A 1 85 ? -43.170 -13.945 82.340 1.00 95.00 85 LYS A O 1
ATOM 733 N N . ILE A 1 86 ? -43.227 -15.997 83.263 1.00 92.94 86 ILE A N 1
ATOM 734 C CA . ILE A 1 86 ? -42.545 -16.685 82.153 1.00 92.94 86 ILE A CA 1
ATOM 735 C C . ILE A 1 86 ? -43.358 -16.547 80.862 1.00 92.94 86 ILE A C 1
ATOM 737 O O . ILE A 1 86 ? -42.823 -16.104 79.853 1.00 92.94 86 ILE A O 1
ATOM 741 N N . TYR A 1 87 ? -44.664 -16.829 80.897 1.00 93.06 87 TYR A N 1
ATOM 742 C CA . TYR A 1 87 ? -45.512 -16.671 79.711 1.00 93.06 87 TYR A CA 1
ATOM 743 C C . TYR A 1 87 ? -45.589 -15.215 79.223 1.00 93.06 87 TYR A C 1
ATOM 745 O O . TYR A 1 87 ? -45.570 -14.967 78.017 1.00 93.06 87 TYR A O 1
ATOM 753 N N . GLU A 1 88 ? -45.668 -14.243 80.137 1.00 94.12 88 GLU A N 1
ATOM 754 C CA . GLU A 1 88 ? -45.633 -12.817 79.792 1.00 94.12 88 GLU A CA 1
ATOM 755 C C . GLU A 1 88 ? -44.282 -12.409 79.168 1.00 94.12 88 GLU A C 1
ATOM 757 O O . GLU A 1 88 ? -44.250 -11.619 78.218 1.00 94.12 88 GLU A O 1
ATOM 762 N N . GLU A 1 89 ? -43.163 -12.933 79.675 1.00 93.88 89 GLU A N 1
ATOM 763 C CA . GLU A 1 89 ? -41.826 -12.695 79.125 1.00 93.88 89 GLU A CA 1
ATOM 764 C C . GLU A 1 89 ? -41.645 -13.343 77.750 1.00 93.88 89 GLU A C 1
ATOM 766 O O . GLU A 1 89 ? -41.215 -12.648 76.826 1.00 93.88 89 GLU A O 1
ATOM 771 N N . ASP A 1 90 ? -42.069 -14.595 77.572 1.00 93.50 90 ASP A N 1
ATOM 772 C CA . ASP A 1 90 ? -42.031 -15.307 76.291 1.00 93.50 90 ASP A CA 1
ATOM 773 C C . ASP A 1 90 ? -42.853 -14.574 75.220 1.00 93.50 90 ASP A C 1
ATOM 775 O O . ASP A 1 90 ? -42.395 -14.380 74.088 1.00 93.50 90 ASP A O 1
ATOM 779 N N . GLN A 1 91 ? -44.052 -14.087 75.568 1.00 91.69 91 GLN A N 1
ATOM 780 C CA . GLN A 1 91 ? -44.863 -13.282 74.648 1.00 91.69 91 GLN A CA 1
ATOM 781 C C . GLN A 1 91 ? -44.170 -11.968 74.273 1.00 91.69 91 GLN A C 1
ATOM 783 O O . GLN A 1 91 ? -44.110 -11.609 73.092 1.00 91.69 91 GLN A O 1
ATOM 788 N N . ARG A 1 92 ? -43.595 -11.256 75.250 1.00 92.94 92 ARG A N 1
ATOM 789 C CA . ARG A 1 92 ? -42.843 -10.018 74.986 1.00 92.94 92 ARG A CA 1
ATOM 790 C C . ARG A 1 92 ? -41.606 -10.272 74.135 1.00 92.94 92 ARG A C 1
ATOM 792 O O . ARG A 1 92 ? -41.256 -9.429 73.305 1.00 92.94 92 ARG A O 1
ATOM 799 N N . GLU A 1 93 ? -40.924 -11.393 74.330 1.00 93.00 93 GLU A N 1
ATOM 800 C CA . GLU A 1 93 ? -39.779 -11.766 73.513 1.00 93.00 93 GLU A CA 1
ATOM 801 C C . GLU A 1 93 ? -40.201 -12.045 72.070 1.00 93.00 93 GLU A C 1
ATOM 803 O O . GLU A 1 93 ? -39.595 -11.503 71.139 1.00 93.00 93 GLU A O 1
ATOM 808 N N . LEU A 1 94 ? -41.290 -12.788 71.877 1.00 92.44 94 LEU A N 1
ATOM 809 C CA . LEU A 1 94 ? -41.833 -13.082 70.556 1.00 92.44 94 LEU A CA 1
ATOM 810 C C . LEU A 1 94 ? -42.254 -11.798 69.826 1.00 92.44 94 LEU A C 1
ATOM 812 O O . LEU A 1 94 ? -41.890 -11.598 68.664 1.00 92.44 94 LEU A O 1
ATOM 816 N N . GLU A 1 95 ? -42.911 -10.861 70.515 1.00 91.88 95 GLU A N 1
ATOM 817 C CA . GLU A 1 95 ? -43.210 -9.536 69.963 1.00 91.88 95 GLU A CA 1
ATOM 818 C C . GLU A 1 95 ? -41.945 -8.761 69.568 1.00 91.88 95 GLU A C 1
ATOM 820 O O . GLU A 1 95 ? -41.892 -8.167 68.487 1.00 91.88 95 GLU A O 1
ATOM 825 N N . ARG A 1 96 ? -40.903 -8.757 70.410 1.00 92.31 96 ARG A N 1
ATOM 826 C CA . ARG A 1 96 ? -39.626 -8.091 70.094 1.00 92.31 96 ARG A CA 1
ATOM 827 C C . ARG A 1 96 ? -38.963 -8.715 68.870 1.00 92.31 96 ARG A C 1
ATOM 829 O O . ARG A 1 96 ? -38.462 -7.978 68.018 1.00 92.31 96 ARG A O 1
ATOM 836 N N . GLN A 1 97 ? -38.959 -10.042 68.760 1.00 92.88 97 GLN A N 1
ATOM 837 C CA . GLN A 1 97 ? -38.422 -10.744 67.594 1.00 92.88 97 GLN A CA 1
ATOM 838 C C . GLN A 1 97 ? -39.212 -10.393 66.330 1.00 92.88 97 GLN A C 1
ATOM 840 O O . GLN A 1 97 ? -38.609 -10.063 65.307 1.00 92.88 97 GLN A O 1
ATOM 845 N N . MET A 1 98 ? -40.545 -10.374 66.405 1.00 92.44 98 MET A N 1
ATOM 846 C CA . MET A 1 98 ? -41.400 -9.981 65.284 1.00 92.44 98 MET A CA 1
ATOM 847 C C . MET A 1 98 ? -41.163 -8.528 64.864 1.00 92.44 98 MET A C 1
ATOM 849 O O . MET A 1 98 ? -40.996 -8.265 63.674 1.00 92.44 98 MET A O 1
ATOM 853 N N . ARG A 1 99 ? -41.037 -7.590 65.812 1.00 93.31 99 ARG A N 1
ATOM 854 C CA . ARG A 1 99 ? -40.696 -6.185 65.515 1.00 93.31 99 ARG A CA 1
ATOM 855 C C . ARG A 1 99 ? -39.326 -6.055 64.846 1.00 93.31 99 ARG A C 1
ATOM 857 O O . ARG A 1 99 ? -39.198 -5.309 63.879 1.00 93.31 99 ARG A O 1
ATOM 864 N N . LYS A 1 100 ? -38.312 -6.805 65.300 1.00 94.06 100 LYS A N 1
ATOM 865 C CA . LYS A 1 100 ? -36.982 -6.839 64.660 1.00 94.06 100 LYS A CA 1
ATOM 866 C C . LYS A 1 100 ? -37.050 -7.398 63.235 1.00 94.06 100 LYS A C 1
ATOM 868 O O . LYS A 1 100 ? -36.466 -6.812 62.324 1.00 94.06 100 LYS A O 1
ATOM 873 N N . ARG A 1 101 ? -37.790 -8.491 63.015 1.00 91.44 101 ARG A N 1
ATOM 874 C CA . ARG A 1 101 ? -38.013 -9.066 61.675 1.00 91.44 101 ARG A CA 1
ATOM 875 C C . ARG A 1 101 ? -38.733 -8.082 60.751 1.00 91.44 101 ARG A C 1
ATOM 877 O O . ARG A 1 101 ? -38.278 -7.854 59.641 1.00 91.44 101 ARG A O 1
ATOM 884 N N . GLN A 1 102 ? -39.787 -7.423 61.226 1.00 94.25 102 GLN A N 1
ATOM 885 C CA . GLN A 1 102 ? -40.503 -6.412 60.442 1.00 94.25 102 GLN A CA 1
ATOM 886 C C . GLN A 1 102 ? -39.629 -5.195 60.119 1.00 94.25 102 GLN A C 1
ATOM 888 O O . GLN A 1 102 ? -39.667 -4.699 58.997 1.00 94.25 102 GLN A O 1
ATOM 893 N N . ALA A 1 103 ? -38.827 -4.715 61.074 1.00 94.50 103 ALA A N 1
ATOM 894 C CA . ALA A 1 103 ? -37.906 -3.607 60.837 1.00 94.50 103 ALA A CA 1
ATOM 895 C C . ALA A 1 103 ? -36.856 -3.979 59.781 1.00 94.50 103 ALA A C 1
ATOM 897 O O . ALA A 1 103 ? -36.692 -3.258 58.803 1.00 94.50 103 ALA A O 1
ATOM 898 N N . THR A 1 104 ? -36.194 -5.130 59.936 1.00 92.00 104 THR A N 1
ATOM 899 C CA . THR A 1 104 ? -35.204 -5.619 58.958 1.00 92.00 104 THR A CA 1
ATOM 900 C C . THR A 1 104 ? -35.816 -5.835 57.577 1.00 92.00 104 THR A C 1
ATOM 902 O O . THR A 1 104 ? -35.212 -5.434 56.589 1.00 92.00 104 THR A O 1
ATOM 905 N N . GLN A 1 105 ? -37.035 -6.370 57.495 1.00 93.25 105 GLN A N 1
ATOM 906 C CA . GLN A 1 105 ? -37.753 -6.511 56.232 1.00 93.25 105 GLN A CA 1
ATOM 907 C C . GLN A 1 105 ? -38.015 -5.155 55.559 1.00 93.25 105 GLN A C 1
ATOM 909 O O . GLN A 1 105 ? -37.710 -5.006 54.379 1.00 93.25 105 GLN A O 1
ATOM 914 N N . LYS A 1 106 ? -38.493 -4.146 56.301 1.00 95.25 106 LYS A N 1
ATOM 915 C CA . LYS A 1 106 ? -38.683 -2.785 55.766 1.00 95.25 106 LYS A CA 1
ATOM 916 C C . LYS A 1 106 ? -37.377 -2.182 55.251 1.00 95.25 106 LYS A C 1
ATOM 918 O O . LYS A 1 106 ? -37.355 -1.655 54.145 1.00 95.25 106 LYS A O 1
ATOM 923 N N . TYR A 1 107 ? -36.282 -2.324 56.001 1.00 95.12 107 TYR A N 1
ATOM 924 C CA . TYR A 1 107 ? -34.962 -1.869 55.551 1.00 95.12 107 TYR A CA 1
ATOM 925 C C . TYR A 1 107 ? -34.513 -2.569 54.263 1.00 95.12 107 TYR A C 1
ATOM 927 O O . TYR A 1 107 ? -33.958 -1.923 53.376 1.00 95.12 107 TYR A O 1
ATOM 935 N N . ILE A 1 108 ? -34.758 -3.878 54.135 1.00 94.06 108 ILE A N 1
ATOM 936 C CA . ILE A 1 108 ? -34.437 -4.633 52.917 1.00 94.06 108 ILE A CA 1
ATOM 937 C C . ILE A 1 108 ? -35.277 -4.130 51.737 1.00 94.06 108 ILE A C 1
ATOM 939 O O . ILE A 1 108 ? -34.728 -3.914 50.658 1.00 94.06 108 ILE A O 1
ATOM 943 N N . GLU A 1 109 ? -36.578 -3.915 51.928 1.00 95.19 109 GLU A N 1
ATOM 944 C CA . GLU A 1 109 ? -37.476 -3.402 50.887 1.00 95.19 109 GLU A CA 1
ATOM 945 C C . GLU A 1 109 ? -37.083 -1.989 50.432 1.00 95.19 109 GLU A C 1
ATOM 947 O O . GLU A 1 109 ? -37.011 -1.720 49.232 1.00 95.19 109 GLU A O 1
ATOM 952 N N . GLU A 1 110 ? -36.773 -1.090 51.369 1.00 95.38 110 GLU A N 1
ATOM 953 C CA . GLU A 1 110 ? -36.275 0.255 51.064 1.00 95.38 110 GLU A CA 1
ATOM 954 C C . GLU A 1 110 ? -34.950 0.196 50.299 1.00 95.38 110 GLU A C 1
ATOM 956 O O . GLU A 1 110 ? -34.817 0.828 49.251 1.00 95.38 110 GLU A O 1
ATOM 961 N N . PHE A 1 111 ? -34.004 -0.632 50.750 1.00 95.19 111 PHE A N 1
ATOM 962 C CA . PHE A 1 111 ? -32.724 -0.815 50.070 1.00 95.19 111 PHE A CA 1
ATOM 963 C C . PHE A 1 111 ? -32.894 -1.358 48.645 1.00 95.19 111 PHE A C 1
ATOM 965 O O . PHE A 1 111 ? -32.242 -0.874 47.717 1.00 95.19 111 PHE A O 1
ATOM 972 N N . GLN A 1 112 ? -33.785 -2.334 48.444 1.00 94.31 112 GLN A N 1
ATOM 973 C CA . GLN A 1 112 ? -34.096 -2.863 47.115 1.00 94.31 112 GLN A CA 1
ATOM 974 C C . GLN A 1 112 ? -34.681 -1.778 46.206 1.00 94.31 112 GLN A C 1
ATOM 976 O O . GLN A 1 112 ? -34.188 -1.603 45.092 1.00 94.31 112 GLN A O 1
ATOM 981 N N . ARG A 1 113 ? -35.645 -0.985 46.695 1.00 95.81 113 ARG A N 1
ATOM 982 C CA . ARG A 1 113 ? -36.226 0.137 45.938 1.00 95.81 113 ARG A CA 1
ATOM 983 C C . ARG A 1 113 ? -35.177 1.176 45.559 1.00 95.81 113 ARG A C 1
ATOM 985 O O . ARG A 1 113 ? -35.110 1.579 44.400 1.00 95.81 113 ARG A O 1
ATOM 992 N N . THR A 1 114 ? -34.333 1.593 46.501 1.00 94.75 114 THR A N 1
ATOM 993 C CA . THR A 1 114 ? -33.257 2.557 46.227 1.00 94.75 114 THR A CA 1
ATOM 994 C C . THR A 1 114 ? -32.258 1.996 45.218 1.00 94.75 114 THR A C 1
ATOM 996 O O . THR A 1 114 ? -31.830 2.712 44.313 1.00 94.75 114 THR A O 1
ATOM 999 N N . ARG A 1 115 ? -31.918 0.706 45.311 1.00 93.44 115 ARG A N 1
ATOM 1000 C CA . ARG A 1 115 ? -31.021 0.039 44.360 1.00 93.44 115 ARG A CA 1
ATOM 1001 C C . ARG A 1 115 ? -31.620 -0.045 42.957 1.00 93.44 115 ARG A C 1
ATOM 1003 O O . ARG A 1 115 ? -30.907 0.184 41.982 1.00 93.44 115 ARG A O 1
ATOM 1010 N N . GLU A 1 116 ? -32.905 -0.360 42.837 1.00 94.19 116 GLU A N 1
ATOM 1011 C CA . GLU A 1 116 ? -33.610 -0.367 41.553 1.00 94.19 116 GLU A CA 1
ATOM 1012 C C . GLU A 1 116 ? -33.657 1.030 40.939 1.00 94.19 116 GLU A C 1
ATOM 1014 O O . GLU A 1 116 ? -33.295 1.201 39.776 1.00 94.19 116 GLU A O 1
ATOM 1019 N N . GLN A 1 117 ? -34.010 2.045 41.730 1.00 95.12 117 GLN A N 1
ATOM 1020 C CA . GLN A 1 117 ? -33.978 3.438 41.289 1.00 95.12 117 GLN A CA 1
ATOM 1021 C C . GLN A 1 117 ? -32.579 3.833 40.811 1.00 95.12 117 GLN A C 1
ATOM 1023 O O . GLN A 1 117 ? -32.440 4.359 39.707 1.00 95.12 117 GLN A O 1
ATOM 1028 N N . TRP A 1 118 ? -31.538 3.503 41.574 1.00 95.06 118 TRP A N 1
ATOM 1029 C CA . TRP A 1 118 ? -30.153 3.759 41.189 1.00 95.06 118 TRP A CA 1
ATOM 1030 C C . TRP A 1 118 ? -29.792 3.078 39.862 1.00 95.06 118 TRP A C 1
ATOM 1032 O O . TRP A 1 118 ? -29.316 3.746 38.948 1.00 95.06 118 TRP A O 1
ATOM 1042 N N . LYS A 1 119 ? -30.135 1.794 39.699 1.00 95.31 119 LYS A N 1
ATOM 1043 C CA . LYS A 1 119 ? -29.915 1.043 38.454 1.00 95.31 119 LYS A CA 1
ATOM 1044 C C . LYS A 1 119 ? -30.648 1.667 37.263 1.00 95.31 119 LYS A C 1
ATOM 1046 O O . LYS A 1 119 ? -30.104 1.721 36.163 1.00 95.31 119 LYS A O 1
ATOM 1051 N N . THR A 1 120 ? -31.881 2.142 37.453 1.00 95.12 120 THR A N 1
ATOM 1052 C CA . THR A 1 120 ? -32.636 2.807 36.376 1.00 95.12 120 THR A CA 1
ATOM 1053 C C . THR A 1 120 ? -32.038 4.159 35.997 1.00 95.12 120 THR A C 1
ATOM 1055 O O . THR A 1 120 ? -31.966 4.473 34.811 1.00 95.12 120 THR A O 1
ATOM 1058 N N . LEU A 1 121 ? -31.579 4.945 36.976 1.00 95.12 121 LEU A N 1
ATOM 1059 C CA . LEU A 1 121 ? -30.913 6.224 36.737 1.00 95.12 121 LEU A CA 1
ATOM 1060 C C . LEU A 1 121 ? -29.570 6.030 36.032 1.00 95.12 121 LEU A C 1
ATOM 1062 O O . LEU A 1 121 ? -29.271 6.749 35.085 1.00 95.12 121 LEU A O 1
ATOM 1066 N N . GLU A 1 122 ? -28.784 5.047 36.459 1.00 92.94 122 GLU A N 1
ATOM 1067 C CA . GLU A 1 122 ? -27.508 4.711 35.833 1.00 92.94 122 GLU A CA 1
ATOM 1068 C C . GLU A 1 122 ? -27.702 4.226 34.396 1.00 92.94 122 GLU A C 1
ATOM 1070 O O . GLU A 1 122 ? -27.028 4.711 33.491 1.00 92.94 122 GLU A O 1
ATOM 1075 N N . LYS A 1 123 ? -28.697 3.363 34.152 1.00 94.12 123 LYS A N 1
ATOM 1076 C CA . LYS A 1 123 ? -29.043 2.933 32.795 1.00 94.12 123 LYS A CA 1
ATOM 1077 C C . LYS A 1 123 ? -29.426 4.117 31.903 1.00 94.12 123 LYS A C 1
ATOM 1079 O O . LYS A 1 123 ? -28.911 4.217 30.799 1.00 94.12 123 LYS A O 1
ATOM 1084 N N . LYS A 1 124 ? -30.261 5.042 32.390 1.00 95.06 124 LYS A N 1
ATOM 1085 C CA . LYS A 1 124 ? -30.618 6.260 31.641 1.00 95.06 124 LYS A CA 1
ATOM 1086 C C . LYS A 1 124 ? -29.395 7.116 31.311 1.00 95.06 124 LYS A C 1
ATOM 1088 O O . LYS A 1 124 ? -29.270 7.557 30.176 1.00 95.06 124 LYS A O 1
ATOM 1093 N N . LYS A 1 125 ? -28.480 7.311 32.267 1.00 94.38 125 LYS A N 1
ATOM 1094 C CA . LYS A 1 125 ? -27.224 8.040 32.024 1.00 94.38 125 LYS A CA 1
ATOM 1095 C C . LYS A 1 125 ? -26.370 7.355 30.959 1.00 94.38 125 LYS A C 1
ATOM 1097 O O . LYS A 1 125 ? -25.901 8.028 30.050 1.00 94.38 125 LYS A O 1
ATOM 1102 N N . MET A 1 126 ? -26.218 6.032 31.034 1.00 90.12 126 MET A N 1
ATOM 1103 C CA . MET A 1 126 ? -25.484 5.277 30.016 1.00 90.12 126 MET A CA 1
ATOM 1104 C C . MET A 1 126 ? -26.152 5.359 28.643 1.00 90.12 126 MET A C 1
ATOM 1106 O O . MET A 1 126 ? -25.462 5.529 27.647 1.00 90.12 126 MET A O 1
ATOM 1110 N N . ASP A 1 127 ? -27.481 5.275 28.571 1.00 93.12 127 ASP A N 1
ATOM 1111 C CA . ASP A 1 127 ? -28.217 5.395 27.310 1.00 93.12 127 ASP A CA 1
ATOM 1112 C C . ASP A 1 127 ? -28.048 6.805 26.704 1.00 93.12 127 ASP A C 1
ATOM 1114 O O . ASP A 1 127 ? -27.829 6.941 25.501 1.00 93.12 127 ASP A O 1
ATOM 1118 N N . GLU A 1 128 ? -28.068 7.862 27.523 1.00 94.94 128 GLU A N 1
ATOM 1119 C CA . GLU A 1 128 ? -27.786 9.237 27.087 1.00 94.94 128 GLU A CA 1
ATOM 1120 C C . GLU A 1 128 ? -26.342 9.420 26.597 1.00 94.94 128 GLU A C 1
ATOM 1122 O O . GLU A 1 128 ? -26.119 10.049 25.560 1.00 94.94 128 GLU A O 1
ATOM 1127 N N . GLU A 1 129 ? -25.355 8.867 27.305 1.00 92.81 129 GLU A N 1
ATOM 1128 C CA . GLU A 1 129 ? -23.950 8.892 26.880 1.00 92.81 129 GLU A CA 1
ATOM 1129 C C . GLU A 1 129 ? -23.740 8.102 25.586 1.00 92.81 129 GLU A C 1
ATOM 1131 O O . GLU A 1 129 ? -23.114 8.608 24.655 1.00 92.81 129 GLU A O 1
ATOM 1136 N N . ASN A 1 130 ? -24.338 6.916 25.472 1.00 92.75 130 ASN A N 1
ATOM 1137 C CA . ASN A 1 130 ? -24.306 6.108 24.257 1.00 92.75 130 ASN A CA 1
ATOM 1138 C C . ASN A 1 130 ? -24.933 6.848 23.074 1.00 92.75 130 ASN A C 1
ATOM 1140 O O . ASN A 1 130 ? -24.362 6.849 21.985 1.00 92.75 130 ASN A O 1
ATOM 1144 N N . ASN A 1 131 ? -26.057 7.539 23.278 1.00 94.44 131 ASN A N 1
ATOM 1145 C CA . ASN A 1 131 ? -26.670 8.360 22.236 1.00 94.44 131 ASN A CA 1
ATOM 1146 C C . ASN A 1 131 ? -25.731 9.490 21.783 1.00 94.44 131 ASN A C 1
ATOM 1148 O O . ASN A 1 131 ? -25.553 9.690 20.582 1.00 94.44 131 ASN A O 1
ATOM 1152 N N . ARG A 1 132 ? -25.053 10.175 22.715 1.00 94.50 132 ARG A N 1
ATOM 1153 C CA . ARG A 1 132 ? -24.045 11.200 22.374 1.00 94.50 132 ARG A CA 1
ATOM 1154 C C . ARG A 1 132 ? -22.861 10.613 21.606 1.00 94.50 132 ARG A C 1
ATOM 1156 O O . ARG A 1 132 ? -22.385 11.237 20.658 1.00 94.50 132 ARG A O 1
ATOM 1163 N N . ILE A 1 133 ? -22.400 9.419 21.983 1.00 91.81 133 ILE A N 1
ATOM 1164 C CA . ILE A 1 133 ? -21.330 8.703 21.274 1.00 91.81 133 ILE A CA 1
ATOM 1165 C C . ILE A 1 133 ? -21.776 8.367 19.848 1.00 91.81 133 ILE A C 1
ATOM 1167 O O . ILE A 1 133 ? -21.024 8.604 18.906 1.00 91.81 133 ILE A O 1
ATOM 1171 N N . MET A 1 134 ? -23.004 7.878 19.670 1.00 92.00 134 MET A N 1
ATOM 1172 C CA . MET A 1 134 ? -23.565 7.550 18.357 1.00 92.00 134 MET A CA 1
ATOM 1173 C C . MET A 1 134 ? -23.704 8.786 17.462 1.00 92.00 134 MET A C 1
ATOM 1175 O O . MET A 1 134 ? -23.317 8.748 16.294 1.00 92.00 134 MET A O 1
ATOM 1179 N N . GLU A 1 135 ? -24.199 9.903 17.998 1.00 93.38 135 GLU A N 1
ATOM 1180 C CA . GLU A 1 135 ? -24.274 11.170 17.263 1.00 93.38 135 GLU A CA 1
ATOM 1181 C C . GLU A 1 135 ? -22.888 11.679 16.854 1.00 93.38 135 GLU A C 1
ATOM 1183 O O . GLU A 1 135 ? -22.698 12.142 15.726 1.00 93.38 135 GLU A O 1
ATOM 1188 N N . PHE A 1 136 ? -21.904 11.580 17.751 1.00 92.12 136 PHE A N 1
ATOM 1189 C CA . PHE A 1 136 ? -20.527 11.955 17.450 1.00 92.12 136 PHE A CA 1
ATOM 1190 C C . PHE A 1 136 ? -19.919 11.051 16.371 1.00 92.12 136 PHE A C 1
ATOM 1192 O O . PHE A 1 136 ? -19.329 11.553 15.414 1.00 92.12 136 PHE A O 1
ATOM 1199 N N . ALA A 1 137 ? -20.114 9.735 16.478 1.00 92.75 137 ALA A N 1
ATOM 1200 C CA . ALA A 1 137 ? -19.656 8.767 15.488 1.00 92.75 137 ALA A CA 1
ATOM 1201 C C . ALA A 1 137 ? -20.259 9.051 14.106 1.00 92.75 137 ALA A C 1
ATOM 1203 O O . ALA A 1 137 ? -19.529 9.090 13.117 1.00 92.75 137 ALA A O 1
ATOM 1204 N N . ARG A 1 138 ? -21.562 9.350 14.041 1.00 93.88 138 ARG A N 1
ATOM 1205 C CA . ARG A 1 138 ? -22.238 9.724 12.795 1.00 93.88 138 ARG A CA 1
ATOM 1206 C C . ARG A 1 138 ? -21.654 11.000 12.184 1.00 93.88 138 ARG A C 1
ATOM 1208 O O . ARG A 1 138 ? -21.333 11.011 11.001 1.00 93.88 138 ARG A O 1
ATOM 1215 N N . LYS A 1 139 ? -21.454 12.057 12.978 1.00 92.69 139 LYS A N 1
ATOM 1216 C CA . LYS A 1 139 ? -20.825 13.304 12.495 1.00 92.69 139 LYS A CA 1
ATOM 1217 C C . LYS A 1 139 ? -19.404 13.074 11.977 1.00 92.69 139 LYS A C 1
ATOM 1219 O O . LYS A 1 139 ? -18.991 13.702 11.003 1.00 92.69 139 LYS A O 1
ATOM 1224 N N . MET A 1 140 ? -18.649 12.183 12.619 1.00 90.25 140 MET A N 1
ATOM 1225 C CA . MET A 1 140 ? -17.308 11.812 12.169 1.00 90.25 140 MET A CA 1
ATOM 1226 C C . MET A 1 140 ? -17.339 11.046 10.845 1.00 90.25 140 MET A C 1
ATOM 1228 O O . MET A 1 140 ? -16.545 11.366 9.963 1.00 90.25 140 MET A O 1
ATOM 1232 N N . GLN A 1 141 ? -18.278 10.110 10.675 1.00 90.06 141 GLN A N 1
ATOM 1233 C CA . GLN A 1 141 ? -18.486 9.400 9.410 1.00 90.06 141 GLN A CA 1
ATOM 1234 C C . GLN A 1 141 ? -18.873 10.359 8.280 1.00 90.06 141 GLN A C 1
ATOM 1236 O O . GLN A 1 141 ? -18.228 10.348 7.238 1.00 90.06 141 GLN A O 1
ATOM 1241 N N . GLU A 1 142 ? -19.839 11.256 8.503 1.00 93.06 142 GLU A N 1
ATOM 1242 C CA . GLU A 1 142 ? -20.246 12.264 7.510 1.00 93.06 142 GLU A CA 1
ATOM 1243 C C . GLU A 1 142 ? -19.058 13.159 7.098 1.00 93.06 142 GLU A C 1
ATOM 1245 O O . GLU A 1 142 ? -18.862 13.458 5.917 1.00 93.06 142 GLU A O 1
ATOM 1250 N N . ARG A 1 143 ? -18.200 13.543 8.055 1.00 91.44 143 ARG A N 1
ATOM 1251 C CA . ARG A 1 143 ? -16.973 14.302 7.771 1.00 91.44 143 ARG A CA 1
ATOM 1252 C C . ARG A 1 143 ? -15.957 13.488 6.970 1.00 91.44 143 ARG A C 1
ATOM 1254 O O . ARG A 1 143 ? -15.335 14.033 6.058 1.00 91.44 143 ARG A O 1
ATOM 1261 N N . GLU A 1 144 ? -15.750 12.221 7.313 1.00 90.12 144 GLU A N 1
ATOM 1262 C CA . GLU A 1 144 ? -14.837 11.334 6.589 1.00 90.12 144 GLU A CA 1
ATOM 1263 C C . GLU A 1 144 ? -15.315 11.105 5.150 1.00 90.12 144 GLU A C 1
ATOM 1265 O O . GLU A 1 144 ? -14.527 11.218 4.209 1.00 90.12 144 GLU A O 1
ATOM 1270 N N . GLU A 1 145 ? -16.610 10.859 4.962 1.00 91.56 145 GLU A N 1
ATOM 1271 C CA . GLU A 1 145 ? -17.232 10.701 3.649 1.00 91.56 145 GLU A CA 1
ATOM 1272 C C . GLU A 1 145 ? -17.085 11.961 2.797 1.00 91.56 145 GLU A C 1
ATOM 1274 O O . GLU A 1 145 ? -16.702 11.863 1.629 1.00 91.56 145 GLU A O 1
ATOM 1279 N N . TYR A 1 146 ? -17.287 13.141 3.387 1.00 92.81 146 TYR A N 1
ATOM 1280 C CA . TYR A 1 146 ? -17.067 14.422 2.718 1.00 92.81 146 TYR A CA 1
ATOM 1281 C C . TYR A 1 146 ? -15.600 14.634 2.307 1.00 92.81 146 TYR A C 1
ATOM 1283 O O . TYR A 1 146 ? -15.305 15.054 1.187 1.00 92.81 146 TYR A O 1
ATOM 1291 N N . LEU A 1 147 ? -14.643 14.305 3.179 1.00 91.38 147 LEU A N 1
ATOM 1292 C CA . LEU A 1 147 ? -13.220 14.367 2.825 1.00 91.38 147 LEU A CA 1
ATOM 1293 C C . LEU A 1 147 ? -12.880 13.372 1.708 1.00 91.38 147 LEU A C 1
ATOM 1295 O O . LEU A 1 147 ? -12.098 13.681 0.806 1.00 91.38 147 LEU A O 1
ATOM 1299 N N . LYS A 1 148 ? -13.486 12.183 1.740 1.00 90.44 148 LYS A N 1
ATOM 1300 C CA . LYS A 1 148 ? -13.309 11.153 0.717 1.00 90.44 148 LYS A CA 1
ATOM 1301 C C . LYS A 1 148 ? -13.900 11.579 -0.624 1.00 90.44 148 LYS A C 1
ATOM 1303 O O . LYS A 1 148 ? -13.275 11.302 -1.646 1.00 90.44 148 LYS A O 1
ATOM 1308 N N . SER A 1 149 ? -15.053 12.252 -0.647 1.00 92.50 149 SER A N 1
ATOM 1309 C CA . SER A 1 149 ? -15.632 12.788 -1.883 1.00 92.50 149 SER A CA 1
ATOM 1310 C C . SER A 1 149 ? -14.754 13.894 -2.463 1.00 92.50 149 SER A C 1
ATOM 1312 O O . SER A 1 149 ? -14.361 13.789 -3.619 1.00 92.50 149 SER A O 1
ATOM 1314 N N . GLN A 1 150 ? -14.306 14.856 -1.647 1.00 91.75 150 GLN A N 1
ATOM 1315 C CA . GLN A 1 150 ? -13.376 15.894 -2.111 1.00 91.75 150 GLN A CA 1
ATOM 1316 C C . GLN A 1 150 ? -12.075 15.312 -2.670 1.00 91.75 150 GLN A C 1
ATOM 1318 O O . GLN A 1 150 ? -11.573 15.765 -3.700 1.00 91.75 150 GLN A O 1
ATOM 1323 N N . LYS A 1 151 ? -11.512 14.297 -2.000 1.00 91.81 151 LYS A N 1
ATOM 1324 C CA . LYS A 1 151 ? -10.307 13.623 -2.486 1.00 91.81 151 LYS A CA 1
ATOM 1325 C C . LYS A 1 151 ? -10.563 12.948 -3.832 1.00 91.81 151 LYS A C 1
ATOM 1327 O O . LYS A 1 151 ? -9.756 13.120 -4.738 1.00 91.81 151 LYS A O 1
ATOM 1332 N N . LYS A 1 152 ? -11.689 12.242 -3.987 1.00 91.62 152 LYS A N 1
ATOM 1333 C CA . LYS A 1 152 ? -12.084 11.638 -5.269 1.00 91.62 152 LYS A CA 1
ATOM 1334 C C . LYS A 1 152 ? -12.222 12.685 -6.372 1.00 91.62 152 LYS A C 1
ATOM 1336 O O . LYS A 1 152 ? -11.698 12.458 -7.456 1.00 91.62 152 LYS A O 1
ATOM 1341 N N . ASP A 1 153 ? -12.863 13.817 -6.102 1.00 93.00 153 ASP A N 1
ATOM 1342 C CA . ASP A 1 153 ? -13.043 14.885 -7.093 1.00 93.00 153 ASP A CA 1
ATOM 1343 C C . ASP A 1 153 ? -11.693 15.477 -7.521 1.00 93.00 153 ASP A C 1
ATOM 1345 O O . ASP A 1 153 ? -11.434 15.670 -8.712 1.00 93.00 153 ASP A O 1
ATOM 1349 N N . ARG A 1 154 ? -10.784 15.690 -6.559 1.00 91.00 154 ARG A N 1
ATOM 1350 C CA . ARG A 1 154 ? -9.415 16.140 -6.835 1.00 91.00 154 ARG A CA 1
ATOM 1351 C C . ARG A 1 154 ? -8.633 15.112 -7.648 1.00 91.00 154 ARG A C 1
ATOM 1353 O O . ARG A 1 154 ? -7.970 15.483 -8.612 1.00 91.00 154 ARG A O 1
ATOM 1360 N N . ASP A 1 155 ? -8.716 13.838 -7.282 1.00 90.12 155 ASP A N 1
ATOM 1361 C CA . ASP A 1 155 ? -8.016 12.756 -7.974 1.00 90.12 155 ASP A CA 1
ATOM 1362 C C . ASP A 1 155 ? -8.560 12.584 -9.406 1.00 90.12 155 ASP A C 1
ATOM 1364 O O . ASP A 1 155 ? -7.784 12.393 -10.340 1.00 90.12 155 ASP A O 1
ATOM 1368 N N . GLN A 1 156 ? -9.870 12.752 -9.622 1.00 93.12 156 GLN A N 1
ATOM 1369 C CA . GLN A 1 156 ? -10.471 12.781 -10.960 1.00 93.12 156 GLN A CA 1
ATOM 1370 C C . GLN A 1 156 ? -10.004 13.986 -11.786 1.00 93.12 156 GLN A C 1
ATOM 1372 O O . GLN A 1 156 ? -9.698 13.836 -12.970 1.00 93.12 156 GLN A O 1
ATOM 1377 N N . ALA A 1 157 ? -9.928 15.178 -11.186 1.00 91.75 157 ALA A N 1
ATOM 1378 C CA . ALA A 1 157 ? -9.410 16.369 -11.857 1.00 91.75 157 ALA A CA 1
ATOM 1379 C C . ALA A 1 157 ? -7.933 16.198 -12.251 1.00 91.75 157 ALA A C 1
ATOM 1381 O O . ALA A 1 157 ? -7.560 16.484 -13.390 1.00 91.75 157 ALA A O 1
ATOM 1382 N N . MET A 1 158 ? -7.114 15.650 -11.346 1.00 90.69 158 MET A N 1
ATOM 1383 C CA . MET A 1 158 ? -5.720 15.298 -11.627 1.00 90.69 158 MET A CA 1
ATOM 1384 C C . MET A 1 158 ? -5.617 14.233 -12.722 1.00 90.69 158 MET A C 1
ATOM 1386 O O . MET A 1 158 ? -4.790 14.3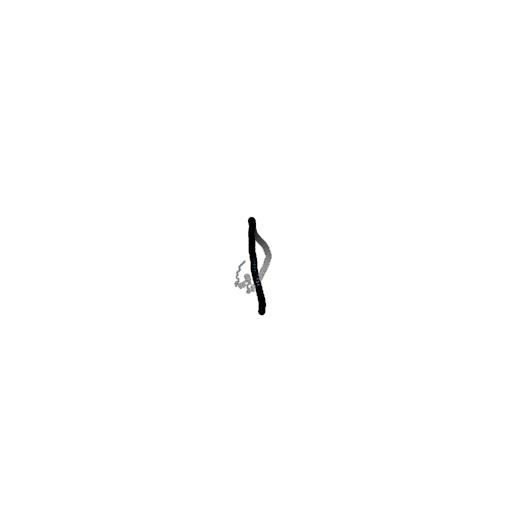68 -13.619 1.00 90.69 158 MET A O 1
ATOM 1390 N N . GLY A 1 159 ? -6.483 13.217 -12.711 1.00 91.94 159 GLY A N 1
ATOM 1391 C CA . GLY A 1 159 ? -6.542 12.190 -13.753 1.00 91.94 159 GLY A CA 1
ATOM 1392 C C . GLY A 1 159 ? -6.797 12.772 -15.145 1.00 91.94 159 GLY A C 1
ATOM 1393 O O . GLY A 1 159 ? -6.069 12.451 -16.082 1.00 91.94 159 GLY A O 1
ATOM 1394 N N . LYS A 1 160 ? -7.755 13.702 -15.275 1.00 94.19 160 LYS A N 1
ATOM 1395 C CA . LYS A 1 160 ? -8.020 14.414 -16.541 1.00 94.19 160 LYS A CA 1
ATOM 1396 C C . LYS A 1 160 ? -6.812 15.228 -17.011 1.00 94.19 160 LYS A C 1
ATOM 1398 O O . LYS A 1 160 ? -6.511 15.246 -18.203 1.00 94.19 160 LYS A O 1
ATOM 1403 N N . LEU A 1 161 ? -6.108 15.883 -16.086 1.00 93.44 161 LEU A N 1
ATOM 1404 C CA . LEU A 1 161 ? -4.895 16.641 -16.398 1.00 93.44 161 LEU A CA 1
ATOM 1405 C C . LEU A 1 161 ? -3.761 15.718 -16.862 1.00 93.44 161 LEU A C 1
ATOM 1407 O O . LEU A 1 161 ? -3.109 16.009 -17.862 1.00 93.44 161 LEU A O 1
ATOM 1411 N N . HIS A 1 162 ? -3.558 14.585 -16.186 1.00 89.25 162 HIS A N 1
ATOM 1412 C CA . HIS A 1 162 ? -2.582 13.578 -16.598 1.00 89.25 162 HIS A CA 1
ATOM 1413 C C . HIS A 1 162 ? -2.906 12.988 -17.973 1.00 89.25 162 HIS A C 1
ATOM 1415 O O . HIS A 1 162 ? -1.999 12.822 -18.785 1.00 89.25 162 HIS A O 1
ATOM 1421 N N . GLU A 1 163 ? -4.180 12.721 -18.268 1.00 94.19 163 GLU A N 1
ATOM 1422 C CA . GLU A 1 163 ? -4.607 12.238 -19.583 1.00 94.19 163 GLU A CA 1
ATOM 1423 C C . GLU A 1 163 ? -4.323 13.272 -20.684 1.00 94.19 163 GLU A C 1
ATOM 1425 O O . GLU A 1 163 ? -3.791 12.928 -21.741 1.00 94.19 163 GLU A O 1
ATOM 1430 N N . ALA A 1 164 ? -4.623 14.551 -20.433 1.00 93.88 164 ALA A N 1
ATOM 1431 C CA . ALA A 1 164 ? -4.311 15.633 -21.364 1.00 93.88 164 ALA A CA 1
ATOM 1432 C C . ALA A 1 164 ? -2.796 15.760 -21.598 1.00 93.88 164 ALA A C 1
ATOM 1434 O O . ALA A 1 164 ? -2.354 15.796 -22.747 1.00 93.88 164 ALA A O 1
ATOM 1435 N N . LEU A 1 165 ? -1.999 15.740 -20.525 1.00 92.94 165 LEU A N 1
ATOM 1436 C CA . LEU A 1 165 ? -0.541 15.811 -20.606 1.00 92.94 165 LEU A CA 1
ATOM 1437 C C . LEU A 1 165 ? 0.046 14.605 -21.352 1.00 92.94 165 LEU A C 1
ATOM 1439 O O . LEU A 1 165 ? 0.928 14.769 -22.189 1.00 92.94 165 LEU A O 1
ATOM 1443 N N . SER A 1 166 ? -0.467 13.399 -21.101 1.00 92.62 166 SER A N 1
ATOM 1444 C CA . SER A 1 166 ? -0.049 12.182 -21.802 1.00 92.62 166 SER A CA 1
ATOM 1445 C C . SER A 1 166 ? -0.321 12.279 -23.306 1.00 92.62 166 SER A C 1
ATOM 1447 O O . SER A 1 166 ? 0.562 11.980 -24.112 1.00 92.62 166 SER A O 1
ATOM 1449 N N . LYS A 1 167 ? -1.495 12.794 -23.701 1.00 94.56 167 LYS A N 1
ATOM 1450 C CA . LYS A 1 167 ? -1.819 13.060 -25.113 1.00 94.56 167 LYS A CA 1
ATOM 1451 C C . LYS A 1 167 ? -0.888 14.104 -25.731 1.00 94.56 167 LYS A C 1
ATOM 1453 O O . LYS A 1 167 ? -0.506 13.960 -26.890 1.00 94.56 167 LYS A O 1
ATOM 1458 N N . GLU A 1 168 ? -0.520 15.152 -24.998 1.00 94.75 168 GLU A N 1
ATOM 1459 C CA . GLU A 1 168 ? 0.434 16.154 -25.488 1.00 94.75 168 GLU A CA 1
ATOM 1460 C C . GLU A 1 168 ? 1.846 15.595 -25.664 1.00 94.75 168 GLU A C 1
ATOM 1462 O O . GLU A 1 168 ? 2.487 15.893 -26.673 1.00 94.75 168 GLU A O 1
ATOM 1467 N N . ILE A 1 169 ? 2.321 14.784 -24.717 1.00 92.88 169 ILE A N 1
ATOM 1468 C CA . ILE A 1 169 ? 3.622 14.111 -24.802 1.00 92.88 169 ILE A CA 1
ATOM 1469 C C . ILE A 1 169 ? 3.638 13.183 -26.017 1.00 92.88 169 ILE A C 1
ATOM 1471 O O . ILE A 1 169 ? 4.484 13.355 -26.885 1.00 92.88 169 ILE A O 1
ATOM 1475 N N . SER A 1 170 ? 2.629 12.320 -26.166 1.00 93.12 170 SER A N 1
ATOM 1476 C CA . SER A 1 170 ? 2.517 11.417 -27.319 1.00 93.12 170 SER A CA 1
ATOM 1477 C C . SER A 1 170 ? 2.510 12.167 -28.658 1.00 93.12 170 SER A C 1
ATOM 1479 O O . SER A 1 170 ? 3.195 11.765 -29.593 1.00 93.12 170 SER A O 1
ATOM 1481 N N . LYS A 1 171 ? 1.810 13.307 -28.753 1.00 94.75 171 LYS A N 1
ATOM 1482 C CA . LYS A 1 171 ? 1.851 14.160 -29.954 1.00 94.75 171 LYS A CA 1
ATOM 1483 C C . LYS A 1 171 ? 3.232 14.762 -30.209 1.00 94.75 171 LYS A C 1
ATOM 1485 O O . LYS A 1 171 ? 3.612 14.930 -31.365 1.00 94.75 171 LYS A O 1
ATOM 1490 N N . LYS A 1 172 ? 3.958 15.161 -29.161 1.00 93.75 172 LYS A N 1
ATOM 1491 C CA . LYS A 1 172 ? 5.321 15.696 -29.294 1.00 93.75 172 LYS A CA 1
ATOM 1492 C C . LYS A 1 172 ? 6.297 14.607 -29.725 1.00 93.75 172 LYS A C 1
ATOM 1494 O O . LYS A 1 172 ? 7.124 14.883 -30.586 1.00 93.75 172 LYS A O 1
ATOM 1499 N N . ASP A 1 173 ? 6.172 13.409 -29.173 1.00 91.38 173 ASP A N 1
ATOM 1500 C CA . ASP A 1 173 ? 7.024 12.272 -29.513 1.00 91.38 173 ASP A CA 1
ATOM 1501 C C . ASP A 1 173 ? 6.768 11.811 -30.949 1.00 91.38 173 ASP A C 1
ATOM 1503 O O . ASP A 1 173 ? 7.714 11.722 -31.720 1.00 91.38 173 ASP A O 1
ATOM 1507 N N . ALA A 1 174 ? 5.504 11.694 -31.371 1.00 94.50 174 ALA A N 1
ATOM 1508 C CA . ALA A 1 174 ? 5.160 11.395 -32.763 1.00 94.50 174 ALA A CA 1
ATOM 1509 C C . ALA A 1 174 ? 5.769 12.414 -33.744 1.00 94.50 174 ALA A C 1
ATOM 1511 O O . ALA A 1 174 ? 6.381 12.035 -34.737 1.00 94.50 174 ALA A O 1
ATOM 1512 N N . LYS A 1 175 ? 5.694 13.716 -33.430 1.00 93.69 175 LYS A N 1
ATOM 1513 C CA . LYS A 1 175 ? 6.346 14.759 -34.241 1.00 93.69 175 LYS A CA 1
ATOM 1514 C C . LYS A 1 175 ? 7.870 14.629 -34.262 1.00 93.69 175 LYS A C 1
ATOM 1516 O O . LYS A 1 175 ? 8.488 14.942 -35.273 1.00 93.69 175 LYS A O 1
ATOM 1521 N N . ARG A 1 176 ? 8.497 14.227 -33.151 1.00 92.38 176 ARG A N 1
ATOM 1522 C CA . ARG A 1 176 ? 9.948 13.988 -33.105 1.00 92.38 176 ARG A CA 1
ATOM 1523 C C . ARG A 1 176 ? 10.325 12.798 -33.976 1.00 92.38 176 ARG A C 1
ATOM 1525 O O . ARG A 1 176 ? 11.243 12.933 -34.774 1.00 92.38 176 ARG A O 1
ATOM 1532 N N . GLU A 1 177 ? 9.585 11.699 -33.877 1.00 92.75 177 GLU A N 1
ATOM 1533 C CA . GLU A 1 177 ? 9.789 10.513 -34.710 1.00 92.75 177 GLU A CA 1
ATOM 1534 C C . GLU A 1 177 ? 9.611 10.825 -36.199 1.00 92.75 177 GLU A C 1
ATOM 1536 O O . GLU A 1 177 ? 10.434 10.412 -37.009 1.00 92.75 177 GLU A O 1
ATOM 1541 N N . GLU A 1 178 ? 8.584 11.592 -36.578 1.00 93.69 178 GLU A N 1
ATOM 1542 C CA . GLU A 1 178 ? 8.394 12.059 -37.959 1.00 93.69 178 GLU A CA 1
ATOM 1543 C C . GLU A 1 178 ? 9.600 12.874 -38.447 1.00 93.69 178 GLU A C 1
ATOM 1545 O O . GLU A 1 178 ? 10.134 12.613 -39.524 1.00 93.69 178 GLU A O 1
ATOM 1550 N N . MET A 1 179 ? 10.086 13.819 -37.637 1.00 91.50 179 MET A N 1
ATOM 1551 C CA . MET A 1 179 ? 11.271 14.613 -37.976 1.00 91.50 179 MET A CA 1
ATOM 1552 C C . MET A 1 179 ? 12.544 13.764 -38.079 1.00 91.50 179 MET A C 1
ATOM 1554 O O . MET A 1 179 ? 13.399 14.039 -38.919 1.00 91.50 179 MET A O 1
ATOM 1558 N N . GLU A 1 180 ? 12.701 12.751 -37.227 1.00 91.75 180 GLU A N 1
ATOM 1559 C CA . GLU A 1 180 ? 13.829 11.818 -37.286 1.00 91.75 180 GLU A CA 1
ATOM 1560 C C . GLU A 1 180 ? 13.768 10.932 -38.530 1.00 91.75 180 GLU A C 1
ATOM 1562 O O . GLU A 1 180 ? 14.798 10.744 -39.172 1.00 91.75 180 GLU A O 1
ATOM 1567 N N . ARG A 1 181 ? 12.578 10.470 -38.935 1.00 93.88 181 ARG A N 1
ATOM 1568 C CA . ARG A 1 181 ? 12.387 9.746 -40.203 1.00 93.88 181 ARG A CA 1
ATOM 1569 C C . ARG A 1 181 ? 12.818 10.583 -41.397 1.00 93.88 181 ARG A C 1
ATOM 1571 O O . ARG A 1 181 ? 13.659 10.127 -42.161 1.00 93.88 181 ARG A O 1
ATOM 1578 N N . VAL A 1 182 ? 12.354 11.830 -41.484 1.00 95.00 182 VAL A N 1
ATOM 1579 C CA . VAL A 1 182 ? 12.756 12.751 -42.562 1.00 95.00 182 VAL A CA 1
ATOM 1580 C C . VAL A 1 182 ? 14.271 12.989 -42.562 1.00 95.00 182 VAL A C 1
ATOM 1582 O O . VAL A 1 182 ? 14.894 13.036 -43.618 1.00 95.00 182 VAL A O 1
ATOM 1585 N N . ARG A 1 183 ? 14.906 13.106 -41.387 1.00 92.56 183 ARG A N 1
ATOM 1586 C CA . ARG A 1 183 ? 16.373 13.227 -41.298 1.00 92.56 183 ARG A CA 1
ATOM 1587 C C . ARG A 1 183 ? 17.092 11.972 -41.788 1.00 92.56 183 ARG A C 1
ATOM 1589 O O . ARG A 1 183 ? 18.119 12.100 -42.443 1.00 92.56 183 ARG A O 1
ATOM 1596 N N . MET A 1 184 ? 16.592 10.785 -41.450 1.00 91.94 184 MET A N 1
ATOM 1597 C CA . MET A 1 184 ? 17.171 9.524 -41.921 1.00 91.94 184 MET A CA 1
ATOM 1598 C C . MET A 1 184 ? 17.031 9.383 -43.438 1.00 91.94 184 MET A C 1
ATOM 1600 O O . MET A 1 184 ? 18.006 9.028 -44.092 1.00 91.94 184 MET A O 1
ATOM 1604 N N . GLU A 1 185 ? 15.861 9.713 -43.989 1.00 93.56 185 GLU A N 1
ATOM 1605 C CA . GLU A 1 185 ? 15.613 9.744 -45.436 1.00 93.56 185 GLU A CA 1
ATOM 1606 C C . GLU A 1 185 ? 16.587 10.695 -46.140 1.00 93.56 185 GLU A C 1
ATOM 1608 O O . GLU A 1 185 ? 17.285 10.275 -47.057 1.00 93.56 185 GLU A O 1
ATOM 1613 N N . LEU A 1 186 ? 16.746 11.923 -45.634 1.00 94.69 186 LEU A N 1
ATOM 1614 C CA . LEU A 1 186 ? 17.693 12.892 -46.192 1.00 94.69 186 LEU A CA 1
ATOM 1615 C C . LEU A 1 186 ? 19.143 12.383 -46.168 1.00 94.69 186 LEU A C 1
ATOM 1617 O O . LEU A 1 186 ? 19.875 12.552 -47.137 1.00 94.69 186 LEU A O 1
ATOM 1621 N N . VAL A 1 187 ? 19.578 11.748 -45.074 1.00 94.19 187 VAL A N 1
ATOM 1622 C CA . VAL A 1 187 ? 20.938 11.186 -44.982 1.00 94.19 187 VAL A CA 1
ATOM 1623 C C . VAL A 1 187 ? 21.150 10.070 -46.006 1.00 94.19 187 VAL A C 1
ATOM 1625 O O . VAL A 1 187 ? 22.241 9.974 -46.569 1.00 94.19 187 VAL A O 1
ATOM 1628 N N . LEU A 1 188 ? 20.139 9.234 -46.248 1.00 94.50 188 LEU A N 1
ATOM 1629 C CA . LEU A 1 188 ? 20.202 8.193 -47.275 1.00 94.50 188 LEU A CA 1
ATOM 1630 C C . LEU A 1 188 ? 20.270 8.809 -48.676 1.00 94.50 188 LEU A C 1
ATOM 1632 O O . LEU A 1 188 ? 21.149 8.438 -49.450 1.00 94.50 188 LEU A O 1
ATOM 1636 N N . GLU A 1 189 ? 19.434 9.803 -48.976 1.00 90.62 189 GLU A N 1
ATOM 1637 C CA . GLU A 1 189 ? 19.475 10.521 -50.256 1.00 90.62 189 GLU A CA 1
ATOM 1638 C C . GLU A 1 189 ? 20.832 11.203 -50.491 1.00 90.62 189 GLU A C 1
ATOM 1640 O O . GLU A 1 189 ? 21.402 11.083 -51.576 1.00 90.62 189 GLU A O 1
ATOM 1645 N N . GLU A 1 190 ? 21.408 11.852 -49.473 1.00 91.69 190 GLU A N 1
ATOM 1646 C CA . GLU A 1 190 ? 22.751 12.439 -49.557 1.00 91.69 190 GLU A CA 1
ATOM 1647 C C . GLU A 1 190 ? 23.835 11.383 -49.826 1.00 91.69 190 GLU A C 1
ATOM 1649 O O . GLU A 1 190 ? 24.810 11.651 -50.536 1.00 91.69 190 GLU A O 1
ATOM 1654 N N . GLN A 1 191 ? 23.714 10.190 -49.235 1.00 87.88 191 GLN A N 1
ATOM 1655 C CA . GLN A 1 191 ? 24.643 9.088 -49.488 1.00 87.88 191 GLN A CA 1
ATOM 1656 C C . GLN A 1 191 ? 24.526 8.597 -50.930 1.00 87.88 191 GLN A C 1
ATOM 1658 O O . GLN A 1 191 ? 25.549 8.496 -51.609 1.00 87.88 191 GLN A O 1
ATOM 1663 N N . GLU A 1 192 ? 23.307 8.381 -51.420 1.00 91.81 192 GLU A N 1
ATOM 1664 C CA . GLU A 1 192 ? 23.072 7.993 -52.809 1.00 91.81 192 GLU A CA 1
ATOM 1665 C C . GLU A 1 192 ? 23.569 9.058 -53.794 1.00 91.81 192 GLU A C 1
ATOM 1667 O O . GLU A 1 192 ? 24.178 8.729 -54.809 1.00 91.81 192 GLU A O 1
ATOM 1672 N N . GLU A 1 193 ? 23.361 10.349 -53.515 1.00 88.56 193 GLU A N 1
ATOM 1673 C CA . GLU A 1 193 ? 23.909 11.424 -54.346 1.00 88.56 193 GLU A CA 1
ATOM 1674 C C . GLU A 1 193 ? 25.437 11.407 -54.375 1.00 88.56 193 GLU A C 1
ATOM 1676 O O . GLU A 1 193 ? 26.033 11.574 -55.442 1.00 88.56 193 GLU A O 1
ATOM 1681 N N . ARG A 1 194 ? 26.088 11.169 -53.229 1.00 90.81 194 ARG A N 1
ATOM 1682 C CA . ARG A 1 194 ? 27.549 11.017 -53.176 1.00 90.81 194 ARG A CA 1
ATOM 1683 C C . ARG A 1 194 ? 28.019 9.814 -53.986 1.00 90.81 194 ARG A C 1
ATOM 1685 O O . ARG A 1 194 ? 29.058 9.913 -54.634 1.00 90.81 194 ARG A O 1
ATOM 1692 N N . GLU A 1 195 ? 27.293 8.702 -53.964 1.00 89.94 195 GLU A N 1
ATOM 1693 C CA . GLU A 1 195 ? 27.605 7.530 -54.788 1.00 89.94 195 GLU A CA 1
ATOM 1694 C C . GLU A 1 195 ? 27.430 7.834 -56.277 1.00 89.94 195 GLU A C 1
ATOM 1696 O O . GLU A 1 195 ? 28.378 7.646 -57.037 1.00 89.94 195 GLU A O 1
ATOM 1701 N N . ARG A 1 196 ? 26.313 8.454 -56.679 1.00 91.38 196 ARG A N 1
ATOM 1702 C CA . ARG A 1 196 ? 26.094 8.927 -58.059 1.00 91.38 196 ARG A CA 1
ATOM 1703 C C . ARG A 1 196 ? 27.216 9.854 -58.535 1.00 91.38 196 ARG A C 1
ATOM 1705 O O . ARG A 1 196 ? 27.691 9.736 -59.663 1.00 91.38 196 ARG A O 1
ATOM 1712 N N . GLN A 1 197 ? 27.677 10.775 -57.686 1.00 90.69 197 GLN A N 1
ATOM 1713 C CA . GLN A 1 197 ? 28.809 11.655 -58.004 1.00 90.69 197 GLN A CA 1
ATOM 1714 C C . GLN A 1 197 ? 30.132 10.892 -58.143 1.00 90.69 197 GLN A C 1
ATOM 1716 O O . GLN A 1 197 ? 30.930 11.220 -59.022 1.00 90.69 197 GLN A O 1
ATOM 1721 N N . ARG A 1 198 ? 30.377 9.875 -57.306 1.00 91.50 198 ARG A N 1
ATOM 1722 C CA . ARG A 1 198 ? 31.562 9.009 -57.422 1.00 91.50 198 ARG A CA 1
ATOM 1723 C C . ARG A 1 198 ? 31.542 8.221 -58.724 1.00 91.50 198 ARG A C 1
ATOM 1725 O O . ARG A 1 198 ? 32.542 8.248 -59.433 1.00 91.50 198 ARG A O 1
ATOM 1732 N N . GLU A 1 199 ? 30.412 7.612 -59.070 1.00 90.12 199 GLU A N 1
ATOM 1733 C CA . GLU A 1 199 ? 30.231 6.896 -60.337 1.00 90.12 199 GLU A CA 1
ATOM 1734 C C . GLU A 1 199 ? 30.470 7.822 -61.535 1.00 90.12 199 GLU A C 1
ATOM 1736 O O . GLU A 1 199 ? 31.244 7.490 -62.433 1.00 90.12 199 GLU A O 1
ATOM 1741 N N . MET A 1 200 ? 29.887 9.028 -61.527 1.00 87.62 200 MET A N 1
ATOM 1742 C CA . MET A 1 200 ? 30.131 10.028 -62.572 1.00 87.62 200 MET A CA 1
ATOM 1743 C C . MET A 1 200 ? 31.615 10.404 -62.678 1.00 87.62 200 MET A C 1
ATOM 1745 O O . MET A 1 200 ? 32.150 10.477 -63.785 1.00 87.62 200 MET A O 1
ATOM 1749 N N . ALA A 1 201 ? 32.305 10.595 -61.550 1.00 92.00 201 ALA A N 1
ATOM 1750 C CA . ALA A 1 201 ? 33.732 10.908 -61.535 1.00 92.00 201 ALA A CA 1
ATOM 1751 C C . ALA A 1 201 ? 34.606 9.734 -62.017 1.00 92.00 201 ALA A C 1
ATOM 1753 O O . ALA A 1 201 ? 35.635 9.953 -62.659 1.00 92.00 201 ALA A O 1
ATOM 1754 N N . GLU A 1 202 ? 34.227 8.489 -61.728 1.00 91.94 202 GLU A N 1
ATOM 1755 C CA . GLU A 1 202 ? 34.902 7.293 -62.242 1.00 91.94 202 GLU A CA 1
ATOM 1756 C C . GLU A 1 202 ? 34.720 7.159 -63.753 1.00 91.94 202 GLU A C 1
ATOM 1758 O O . GLU A 1 202 ? 35.704 6.983 -64.476 1.00 91.94 202 GLU A O 1
ATOM 1763 N N . VAL A 1 203 ? 33.493 7.337 -64.248 1.00 91.00 203 VAL A N 1
ATOM 1764 C CA . VAL A 1 203 ? 33.201 7.375 -65.687 1.00 91.00 203 VAL A CA 1
ATOM 1765 C C . VAL A 1 203 ? 34.005 8.483 -66.368 1.00 91.00 203 VAL A C 1
ATOM 1767 O O . VAL A 1 203 ? 34.635 8.240 -67.399 1.00 91.00 203 VAL A O 1
ATOM 1770 N N . GLU A 1 204 ? 34.066 9.678 -65.778 1.00 91.69 204 GLU A N 1
ATOM 1771 C CA . GLU A 1 204 ? 34.859 10.785 -66.311 1.00 91.69 204 GLU A CA 1
ATOM 1772 C C . GLU A 1 204 ? 36.357 10.444 -66.359 1.00 91.69 204 GLU A C 1
ATOM 1774 O O . GLU A 1 204 ? 37.005 10.659 -67.386 1.00 91.69 204 GLU A O 1
ATOM 1779 N N . LYS A 1 205 ? 36.918 9.852 -65.294 1.00 91.44 205 LYS A N 1
ATOM 1780 C CA . LYS A 1 205 ? 38.313 9.378 -65.278 1.00 91.44 205 LYS A CA 1
ATOM 1781 C C . LYS A 1 205 ? 38.571 8.341 -66.368 1.00 91.44 205 LYS A C 1
ATOM 1783 O O . LYS A 1 205 ? 39.578 8.444 -67.063 1.00 91.44 205 LYS A O 1
ATOM 1788 N N . HIS A 1 206 ? 37.672 7.376 -66.555 1.00 90.50 206 HIS A N 1
ATOM 1789 C CA . HIS A 1 206 ? 37.794 6.376 -67.616 1.00 90.50 206 HIS A CA 1
ATOM 1790 C C . HIS A 1 206 ? 37.784 7.009 -69.010 1.00 90.50 206 HIS A C 1
ATOM 1792 O O . HIS A 1 206 ? 38.586 6.623 -69.863 1.00 90.50 206 HIS A O 1
ATOM 1798 N N . ILE A 1 207 ? 36.925 8.005 -69.239 1.00 91.56 207 ILE A N 1
ATOM 1799 C CA . ILE A 1 207 ? 36.891 8.757 -70.498 1.00 91.56 207 ILE A CA 1
ATOM 1800 C C . ILE A 1 207 ? 38.204 9.522 -70.701 1.00 91.56 207 ILE A C 1
ATOM 1802 O O . ILE A 1 207 ? 38.795 9.415 -71.776 1.00 91.56 207 ILE A O 1
ATOM 1806 N N . ARG A 1 208 ? 38.703 10.235 -69.681 1.00 91.00 208 ARG A N 1
ATOM 1807 C CA . ARG A 1 208 ? 39.982 10.964 -69.760 1.00 91.00 208 ARG A CA 1
ATOM 1808 C C . ARG A 1 208 ? 41.147 10.029 -70.081 1.00 91.00 208 ARG A C 1
ATOM 1810 O O . ARG A 1 208 ? 41.867 10.284 -71.039 1.00 91.00 208 ARG A O 1
ATOM 1817 N N . LEU A 1 209 ? 41.273 8.909 -69.365 1.00 91.81 209 LEU A N 1
ATOM 1818 C CA . LEU A 1 209 ? 42.311 7.903 -69.618 1.00 91.81 209 LEU A CA 1
ATOM 1819 C C . LEU A 1 209 ? 42.224 7.329 -71.036 1.00 91.81 209 LEU A C 1
ATOM 1821 O O . LEU A 1 209 ? 43.245 7.135 -71.692 1.00 91.81 209 LEU A O 1
ATOM 1825 N N . LYS A 1 210 ? 41.010 7.079 -71.541 1.00 92.31 210 LYS A N 1
ATOM 1826 C CA . LYS A 1 210 ? 40.806 6.610 -72.917 1.00 92.31 210 LYS A CA 1
ATOM 1827 C C . LYS A 1 210 ? 41.267 7.649 -73.942 1.00 92.31 210 LYS A C 1
ATOM 1829 O O . LYS A 1 210 ? 41.907 7.273 -74.921 1.00 92.31 210 LYS A O 1
ATOM 1834 N N . ILE A 1 211 ? 40.962 8.928 -73.720 1.00 92.44 211 ILE A N 1
ATOM 1835 C CA . ILE A 1 211 ? 41.403 10.029 -74.588 1.00 92.44 211 ILE A CA 1
ATOM 1836 C C . ILE A 1 211 ? 42.929 10.163 -74.541 1.00 92.44 211 ILE A C 1
ATOM 1838 O O . ILE A 1 211 ? 43.559 10.215 -75.593 1.00 92.44 211 ILE A O 1
ATOM 1842 N N . GLU A 1 212 ? 43.538 10.148 -73.355 1.00 90.81 212 GLU A N 1
ATOM 1843 C CA . GLU A 1 212 ? 44.998 10.193 -73.196 1.00 90.81 212 GLU A CA 1
ATOM 1844 C C . GLU A 1 212 ? 45.684 9.013 -73.894 1.00 90.81 212 GLU A C 1
ATOM 1846 O O . GLU A 1 212 ? 46.671 9.204 -74.606 1.00 90.81 212 GLU A O 1
ATOM 1851 N N . LEU A 1 213 ? 45.139 7.798 -73.771 1.00 91.50 213 LEU A N 1
ATOM 1852 C CA . LEU A 1 213 ? 45.654 6.616 -74.464 1.00 91.50 213 LEU A CA 1
ATOM 1853 C C . LEU A 1 213 ? 45.550 6.754 -75.993 1.00 91.50 213 LEU A C 1
ATOM 1855 O O . LEU A 1 213 ? 46.473 6.392 -76.720 1.00 91.50 213 LEU A O 1
ATOM 1859 N N . GLN A 1 214 ? 44.444 7.304 -76.499 1.00 89.94 214 GLN A N 1
ATOM 1860 C CA . GLN A 1 214 ? 44.284 7.577 -77.929 1.00 89.94 214 GLN A CA 1
ATOM 1861 C C . GLN A 1 214 ? 45.264 8.649 -78.421 1.00 89.94 214 GLN A C 1
ATOM 1863 O O . GLN A 1 214 ? 45.871 8.477 -79.478 1.00 89.94 214 GLN A O 1
ATOM 1868 N N . MET A 1 215 ? 45.455 9.728 -77.657 1.00 88.81 215 MET A N 1
ATOM 1869 C CA . MET A 1 215 ? 46.403 10.794 -77.986 1.00 88.81 215 MET A CA 1
ATOM 1870 C C . MET A 1 215 ? 47.847 10.287 -77.980 1.00 88.81 215 MET A C 1
ATOM 1872 O O . MET A 1 215 ? 48.580 10.531 -78.935 1.00 88.81 215 MET A O 1
ATOM 1876 N N . THR A 1 216 ? 48.251 9.547 -76.947 1.00 91.06 216 THR A N 1
ATOM 1877 C CA . THR A 1 216 ? 49.595 8.951 -76.852 1.00 91.06 216 THR A CA 1
ATOM 1878 C C . THR A 1 216 ? 49.851 7.942 -77.967 1.00 91.06 216 THR A C 1
ATOM 1880 O O . THR A 1 216 ? 50.910 7.986 -78.591 1.00 91.06 216 THR A O 1
ATOM 1883 N N . HIS A 1 217 ? 48.873 7.095 -78.303 1.00 90.56 217 HIS A N 1
ATOM 1884 C CA . HIS A 1 217 ? 48.971 6.207 -79.461 1.00 90.56 217 HIS A CA 1
ATOM 1885 C C . HIS A 1 217 ? 49.120 7.005 -80.766 1.00 90.56 217 HIS A C 1
ATOM 1887 O O . HIS A 1 217 ? 49.959 6.674 -81.605 1.00 90.56 217 HIS A O 1
ATOM 1893 N N . ALA A 1 218 ? 48.323 8.059 -80.967 1.00 90.25 218 ALA A N 1
ATOM 1894 C CA . ALA A 1 218 ? 48.416 8.905 -82.156 1.00 90.25 218 ALA A CA 1
ATOM 1895 C C . ALA A 1 218 ? 49.798 9.568 -82.271 1.00 90.25 218 ALA A C 1
ATOM 1897 O O . ALA A 1 218 ? 50.411 9.517 -83.336 1.00 90.25 218 ALA A O 1
ATOM 1898 N N . GLN A 1 219 ? 50.327 10.100 -81.166 1.00 89.81 219 GLN A N 1
ATOM 1899 C CA . GLN A 1 219 ? 51.680 10.652 -81.099 1.00 89.81 219 GLN A CA 1
ATOM 1900 C C . GLN A 1 219 ? 52.739 9.590 -81.414 1.00 89.81 219 GLN A C 1
ATOM 1902 O O . GLN A 1 219 ? 53.620 9.836 -82.231 1.00 89.81 219 GLN A O 1
ATOM 1907 N N . GLN A 1 220 ? 52.642 8.387 -80.837 1.00 87.81 220 GLN A N 1
ATOM 1908 C CA . GLN A 1 220 ? 53.570 7.286 -81.118 1.00 87.81 220 GLN A CA 1
ATOM 1909 C C . GLN A 1 220 ? 53.562 6.899 -82.604 1.00 87.81 220 GLN A C 1
ATOM 1911 O O . GLN A 1 220 ? 54.622 6.662 -83.186 1.00 87.81 220 GLN A O 1
ATOM 1916 N N . MET A 1 221 ? 52.385 6.863 -83.232 1.00 87.75 221 MET A N 1
ATOM 1917 C CA . MET A 1 221 ? 52.254 6.593 -84.665 1.00 87.75 221 MET A CA 1
ATOM 1918 C C . MET A 1 221 ? 52.860 7.709 -85.517 1.00 87.75 221 MET A C 1
ATOM 1920 O O . MET A 1 221 ? 53.577 7.400 -86.466 1.00 87.75 221 MET A O 1
ATOM 1924 N N . GLN A 1 222 ? 52.643 8.977 -85.155 1.00 88.75 222 GLN A N 1
ATOM 1925 C CA . GLN A 1 222 ? 53.285 10.115 -85.820 1.00 88.75 222 GLN A CA 1
ATOM 1926 C C . GLN A 1 222 ? 54.811 10.065 -85.683 1.00 88.75 222 GLN A C 1
ATOM 1928 O O . GLN A 1 222 ? 55.514 10.193 -86.679 1.00 88.75 222 GLN A O 1
ATOM 1933 N N . PHE A 1 223 ? 55.344 9.791 -84.488 1.00 88.56 223 PHE A N 1
ATOM 1934 C CA . PHE A 1 223 ? 56.786 9.622 -84.292 1.00 88.56 223 PHE A CA 1
ATOM 1935 C C . PHE A 1 223 ? 57.347 8.463 -85.117 1.00 88.56 223 PHE A C 1
ATOM 1937 O O . PHE A 1 223 ? 58.423 8.585 -85.696 1.00 88.56 223 PHE A O 1
ATOM 1944 N N . LYS A 1 224 ? 56.621 7.343 -85.211 1.00 88.94 224 LYS A N 1
ATOM 1945 C CA . LYS A 1 224 ? 57.022 6.206 -86.048 1.00 88.94 224 LYS A CA 1
ATOM 1946 C C . LYS A 1 224 ? 57.026 6.568 -87.536 1.00 88.94 224 LYS A C 1
ATOM 1948 O O . LYS A 1 224 ? 57.933 6.142 -88.243 1.00 88.94 224 LYS A O 1
ATOM 1953 N N . GLN A 1 225 ? 56.045 7.342 -88.003 1.00 87.19 225 GLN A N 1
ATOM 1954 C CA . GLN A 1 225 ? 55.993 7.844 -89.380 1.00 87.19 225 GLN A CA 1
ATOM 1955 C C . GLN A 1 225 ? 57.156 8.790 -89.676 1.00 87.19 225 GLN A C 1
ATOM 1957 O O . GLN A 1 225 ? 57.886 8.540 -90.627 1.00 87.19 225 GLN A O 1
ATOM 1962 N N . LEU A 1 226 ? 57.395 9.784 -88.817 1.00 87.69 226 LEU A N 1
ATOM 1963 C CA . LEU A 1 226 ? 58.536 10.695 -88.943 1.00 87.69 226 LEU A CA 1
ATOM 1964 C C . LEU A 1 226 ? 59.870 9.942 -88.938 1.00 87.69 226 LEU A C 1
ATOM 1966 O O . LEU A 1 226 ? 60.775 10.286 -89.689 1.00 87.69 226 LEU A O 1
ATOM 1970 N N . ARG A 1 227 ? 59.998 8.884 -88.126 1.00 85.38 227 ARG A N 1
ATOM 1971 C CA . ARG A 1 227 ? 61.204 8.049 -88.115 1.00 85.38 227 ARG A CA 1
ATOM 1972 C C . ARG A 1 227 ? 61.392 7.294 -89.430 1.00 85.38 227 ARG A C 1
ATOM 1974 O O . ARG A 1 227 ? 62.506 7.238 -89.925 1.00 85.38 227 ARG A O 1
ATOM 1981 N N . LEU A 1 228 ? 60.317 6.742 -89.993 1.00 87.25 228 LEU A N 1
ATOM 1982 C CA . LEU A 1 228 ? 60.354 6.066 -91.292 1.00 87.25 228 LEU A CA 1
ATOM 1983 C C . LEU A 1 228 ? 60.654 7.035 -92.441 1.00 87.25 228 LEU A C 1
ATOM 1985 O O . LEU A 1 228 ? 61.356 6.661 -93.372 1.00 87.25 228 LEU A O 1
ATOM 1989 N N . GLU A 1 229 ? 60.123 8.256 -92.401 1.00 84.44 229 GLU A N 1
ATOM 1990 C CA . GLU A 1 229 ? 60.447 9.304 -93.377 1.00 84.44 229 GLU A CA 1
ATOM 1991 C C . GLU A 1 229 ? 61.914 9.718 -93.268 1.00 84.44 229 GLU A C 1
ATOM 1993 O O . GLU A 1 229 ? 62.610 9.706 -94.273 1.00 84.44 229 GLU A O 1
ATOM 1998 N N . ALA A 1 230 ? 62.425 9.940 -92.055 1.00 85.06 230 ALA A N 1
ATOM 1999 C CA . ALA A 1 230 ? 63.841 10.227 -91.844 1.00 85.06 230 ALA A CA 1
ATOM 2000 C C . ALA A 1 230 ? 64.756 9.066 -92.283 1.00 85.06 230 ALA A C 1
ATOM 2002 O O . ALA A 1 230 ? 65.807 9.310 -92.867 1.00 85.06 230 ALA A O 1
ATOM 2003 N N . GLU A 1 231 ? 64.369 7.808 -92.035 1.00 83.00 231 GLU A N 1
ATOM 2004 C CA . GLU A 1 231 ? 65.089 6.625 -92.533 1.00 83.00 231 GLU A CA 1
ATOM 2005 C C . GLU A 1 231 ? 65.087 6.590 -94.075 1.00 83.00 231 GLU A C 1
ATOM 2007 O O . GLU A 1 231 ? 66.132 6.352 -94.676 1.00 83.00 231 GLU A O 1
ATOM 2012 N N . LYS A 1 232 ? 63.960 6.904 -94.731 1.00 83.62 232 LYS A N 1
ATOM 2013 C CA . LYS A 1 232 ? 63.884 7.011 -96.200 1.00 83.62 232 LYS A CA 1
ATOM 2014 C C . LYS A 1 232 ? 64.733 8.149 -96.752 1.00 83.62 232 LYS A C 1
ATOM 2016 O O . LYS A 1 232 ? 65.431 7.939 -97.736 1.00 83.62 232 LYS A O 1
ATOM 2021 N N . ASP A 1 233 ? 64.699 9.323 -96.130 1.00 84.56 233 ASP A N 1
ATOM 2022 C CA . ASP A 1 233 ? 65.515 10.466 -96.541 1.00 84.56 233 ASP A CA 1
ATOM 2023 C C . ASP A 1 233 ? 67.006 10.126 -96.418 1.00 84.56 233 ASP A C 1
ATOM 2025 O O . ASP A 1 233 ? 67.780 10.390 -97.337 1.00 84.56 233 ASP A O 1
ATOM 2029 N N . GLN A 1 234 ? 67.405 9.444 -95.337 1.00 79.31 234 GLN A N 1
ATOM 2030 C CA . GLN A 1 234 ? 68.766 8.925 -95.168 1.00 79.31 234 GLN A CA 1
ATOM 2031 C C . GLN A 1 234 ? 69.123 7.871 -96.225 1.00 79.31 234 GLN A C 1
ATOM 2033 O O . GLN A 1 234 ? 70.224 7.911 -96.775 1.00 79.31 234 GLN A O 1
ATOM 2038 N N . GLU A 1 235 ? 68.219 6.942 -96.548 1.00 80.06 235 GLU A N 1
ATOM 2039 C CA . GLU A 1 235 ? 68.416 5.970 -97.632 1.00 80.06 235 GLU A CA 1
ATOM 2040 C C . GLU A 1 235 ? 68.537 6.656 -99.001 1.00 80.06 235 GLU A C 1
ATOM 2042 O O . GLU A 1 235 ? 69.368 6.257 -99.820 1.00 80.06 235 GLU A O 1
ATOM 2047 N N . GLU A 1 236 ? 67.755 7.703 -99.266 1.00 82.50 236 GLU A N 1
ATOM 2048 C CA . GLU A 1 236 ? 67.834 8.493 -100.493 1.00 82.50 236 GLU A CA 1
ATOM 2049 C C . GLU A 1 236 ? 69.129 9.297 -100.581 1.00 82.50 236 GLU A C 1
ATOM 2051 O O . GLU A 1 236 ? 69.750 9.336 -101.646 1.00 82.50 236 GLU A O 1
ATOM 2056 N N . GLU A 1 237 ? 69.559 9.929 -99.490 1.00 83.44 237 GLU A N 1
ATOM 2057 C CA . GLU A 1 237 ? 70.851 10.607 -99.404 1.00 83.44 237 GLU A CA 1
ATOM 2058 C C . GLU A 1 237 ? 71.998 9.622 -99.617 1.00 83.44 237 GLU A C 1
ATOM 2060 O O . GLU A 1 237 ? 72.884 9.879 -100.434 1.00 83.44 237 GLU A O 1
ATOM 2065 N N . PHE A 1 238 ? 71.947 8.458 -98.971 1.00 78.62 238 PHE A N 1
ATOM 2066 C CA . PHE A 1 238 ? 72.922 7.390 -99.161 1.00 78.62 238 PHE A CA 1
ATOM 2067 C C . PHE A 1 238 ? 72.926 6.883 -100.609 1.00 78.62 238 PHE A C 1
ATOM 2069 O O . PHE A 1 238 ? 73.988 6.727 -101.213 1.00 78.62 238 PHE A O 1
ATOM 2076 N N . ARG A 1 239 ? 71.751 6.703 -101.225 1.00 81.00 239 ARG A N 1
ATOM 2077 C CA . ARG A 1 239 ? 71.617 6.319 -102.637 1.00 81.00 239 ARG A CA 1
ATOM 2078 C C . ARG A 1 239 ? 72.168 7.391 -103.575 1.00 81.00 239 ARG A C 1
ATOM 2080 O O . ARG A 1 239 ? 72.845 7.042 -104.539 1.00 81.00 239 ARG A O 1
ATOM 2087 N N . LYS A 1 240 ? 71.919 8.677 -103.308 1.00 81.56 240 LYS A N 1
ATOM 2088 C CA . LYS A 1 240 ? 72.476 9.809 -104.072 1.00 81.56 240 LYS A CA 1
ATOM 2089 C C . LYS A 1 240 ? 73.997 9.861 -103.946 1.00 81.56 240 LYS A C 1
ATOM 2091 O O . LYS A 1 240 ? 74.669 9.998 -104.963 1.00 81.56 240 LYS A O 1
ATOM 2096 N N . GLN A 1 241 ? 74.541 9.691 -102.741 1.00 78.44 241 GLN A N 1
ATOM 2097 C CA . GLN A 1 241 ? 75.987 9.618 -102.510 1.00 78.44 241 GLN A CA 1
ATOM 2098 C C . GLN A 1 241 ? 76.613 8.420 -103.232 1.00 78.44 241 GLN A C 1
ATOM 2100 O O . GLN A 1 241 ? 77.653 8.559 -103.871 1.00 78.44 241 GLN A O 1
ATOM 2105 N N . MET A 1 242 ? 75.962 7.255 -103.198 1.00 77.44 242 MET A N 1
ATOM 2106 C CA . MET A 1 242 ? 76.429 6.059 -103.895 1.00 77.44 242 MET A CA 1
ATOM 2107 C C . MET A 1 242 ? 76.387 6.233 -105.420 1.00 77.44 242 MET A C 1
ATOM 2109 O O . MET A 1 242 ? 77.352 5.896 -106.097 1.00 77.44 242 MET A O 1
ATOM 2113 N N . MET A 1 243 ? 75.313 6.816 -105.961 1.00 76.50 243 MET A N 1
ATOM 2114 C CA . MET A 1 243 ? 75.202 7.173 -107.382 1.00 76.50 243 MET A CA 1
ATOM 2115 C C . MET A 1 243 ? 76.258 8.201 -107.804 1.00 76.50 243 MET A C 1
ATOM 2117 O O . MET A 1 243 ? 76.848 8.060 -108.870 1.00 76.50 243 MET A O 1
ATOM 2121 N N . ALA A 1 244 ? 76.529 9.214 -106.974 1.00 82.06 244 ALA A N 1
ATOM 2122 C CA . ALA A 1 244 ? 77.579 10.197 -107.228 1.00 82.06 244 ALA A CA 1
ATOM 2123 C C . ALA A 1 244 ? 78.965 9.542 -107.245 1.00 82.06 244 ALA A C 1
ATOM 2125 O O . ALA A 1 244 ? 79.738 9.792 -108.165 1.00 82.06 244 ALA A O 1
ATOM 2126 N N . LYS A 1 245 ? 79.243 8.641 -106.295 1.00 79.88 245 LYS A N 1
ATOM 2127 C CA . LYS A 1 245 ? 80.481 7.858 -106.271 1.00 79.88 245 LYS A CA 1
ATOM 2128 C C . LYS A 1 245 ? 80.627 6.991 -107.524 1.00 79.88 245 LYS A C 1
ATOM 2130 O O . LYS A 1 245 ? 81.681 7.013 -108.144 1.00 79.88 245 LYS A O 1
ATOM 2135 N N . PHE A 1 246 ? 79.570 6.287 -107.939 1.00 76.81 246 PHE A N 1
ATOM 2136 C CA . PHE A 1 246 ? 79.595 5.512 -109.184 1.00 76.81 246 PHE A CA 1
ATOM 2137 C C . PHE A 1 246 ? 79.816 6.397 -110.417 1.00 76.81 246 PHE A C 1
ATOM 2139 O O . PHE A 1 246 ? 80.577 6.019 -111.296 1.00 76.81 246 PHE A O 1
ATOM 2146 N N . ALA A 1 247 ? 79.222 7.592 -110.473 1.00 79.00 247 ALA A N 1
ATOM 2147 C CA . ALA A 1 247 ? 79.455 8.535 -111.566 1.00 79.00 247 ALA A CA 1
ATOM 2148 C C . ALA A 1 247 ? 80.888 9.104 -111.569 1.00 79.00 247 ALA A C 1
ATOM 2150 O O . ALA A 1 247 ? 81.457 9.340 -112.637 1.00 79.00 247 ALA A O 1
ATOM 2151 N N . GLU A 1 248 ? 81.484 9.334 -110.395 1.00 74.25 248 GLU A N 1
ATOM 2152 C CA . GLU A 1 248 ? 82.897 9.705 -110.267 1.00 74.25 248 GLU A CA 1
ATOM 2153 C C . GLU A 1 248 ? 83.816 8.570 -110.727 1.00 74.25 248 GLU A C 1
ATOM 2155 O O . GLU A 1 248 ? 84.729 8.819 -111.519 1.00 74.25 248 GLU A O 1
ATOM 2160 N N . ASP A 1 249 ? 83.537 7.334 -110.308 1.00 71.94 249 ASP A N 1
ATOM 2161 C CA . ASP A 1 249 ? 84.280 6.141 -110.716 1.00 71.94 249 ASP A CA 1
ATOM 2162 C C . ASP A 1 249 ? 84.160 5.903 -112.237 1.00 71.94 249 ASP A C 1
ATOM 2164 O O . ASP A 1 249 ? 85.184 5.749 -112.906 1.00 71.94 249 ASP A O 1
ATOM 2168 N N . ASP A 1 250 ? 82.960 6.009 -112.822 1.00 74.31 250 ASP A N 1
ATOM 2169 C CA . ASP A 1 250 ? 82.728 5.925 -114.275 1.00 74.31 250 ASP A CA 1
ATOM 2170 C C . ASP A 1 250 ? 83.469 7.037 -115.037 1.00 74.31 250 ASP A C 1
ATOM 2172 O O . ASP A 1 250 ? 84.056 6.805 -116.098 1.00 74.31 250 ASP A O 1
ATOM 2176 N N . ARG A 1 251 ? 83.491 8.268 -114.507 1.00 74.56 251 ARG A N 1
ATOM 2177 C CA . ARG A 1 251 ? 84.230 9.391 -115.108 1.00 74.56 251 ARG A CA 1
ATOM 2178 C C . ARG A 1 251 ? 85.740 9.148 -115.073 1.00 74.56 251 ARG A C 1
ATOM 2180 O O . ARG A 1 251 ? 86.433 9.445 -116.051 1.00 74.56 251 ARG A O 1
ATOM 2187 N N . ILE A 1 252 ? 86.259 8.606 -113.972 1.00 72.62 252 ILE A N 1
ATOM 2188 C CA . ILE A 1 252 ? 87.666 8.208 -113.840 1.00 72.62 252 ILE A CA 1
ATOM 2189 C C . ILE A 1 252 ? 87.981 7.067 -114.812 1.00 72.62 252 ILE A C 1
ATOM 2191 O O . ILE A 1 252 ? 89.021 7.096 -115.477 1.00 72.62 252 ILE A O 1
ATOM 2195 N N . GLU A 1 253 ? 87.089 6.088 -114.952 1.00 75.94 253 GLU A N 1
ATOM 2196 C CA . GLU A 1 253 ? 87.255 4.974 -115.878 1.00 75.94 253 GLU A CA 1
ATOM 2197 C C . GLU A 1 253 ? 87.257 5.443 -117.340 1.00 75.94 253 GLU A C 1
ATOM 2199 O O . GLU A 1 253 ? 88.159 5.067 -118.094 1.00 75.94 253 GLU A O 1
ATOM 2204 N N . GLN A 1 254 ? 86.360 6.356 -117.728 1.00 72.25 254 GLN A N 1
ATOM 2205 C CA . GLN A 1 254 ? 86.357 6.983 -119.055 1.00 72.25 254 GLN A CA 1
ATOM 2206 C C . GLN A 1 254 ? 87.646 7.769 -119.330 1.00 72.25 254 GLN A C 1
ATOM 2208 O O . GLN A 1 254 ? 88.247 7.607 -120.397 1.00 72.25 254 GLN A O 1
ATOM 2213 N N . MET A 1 255 ? 88.123 8.574 -118.372 1.00 71.44 255 MET A N 1
ATOM 2214 C CA . MET A 1 255 ? 89.396 9.291 -118.520 1.00 71.44 255 MET A CA 1
ATOM 2215 C C . MET A 1 255 ? 90.577 8.324 -118.641 1.00 71.44 255 MET A C 1
ATOM 2217 O O . MET A 1 255 ? 91.465 8.529 -119.470 1.00 71.44 255 MET A O 1
ATOM 2221 N N . ASN A 1 256 ? 90.580 7.227 -117.883 1.00 73.25 256 ASN A N 1
ATOM 2222 C CA . ASN A 1 256 ? 91.606 6.193 -117.981 1.00 73.25 256 ASN A CA 1
ATOM 2223 C C . ASN A 1 256 ? 91.533 5.425 -119.309 1.00 73.25 256 ASN A C 1
ATOM 2225 O O . ASN A 1 256 ? 92.578 5.115 -119.884 1.00 73.25 256 ASN A O 1
ATOM 2229 N N . ALA A 1 257 ? 90.338 5.150 -119.833 1.00 75.06 257 ALA A N 1
ATOM 2230 C CA . ALA A 1 257 ? 90.133 4.527 -121.138 1.00 75.06 257 ALA A CA 1
ATOM 2231 C C . ALA A 1 257 ? 90.599 5.442 -122.283 1.00 75.06 257 ALA A C 1
ATOM 2233 O O . ALA A 1 257 ? 91.301 4.986 -123.189 1.00 75.06 257 ALA A O 1
ATOM 2234 N N . GLN A 1 258 ? 90.301 6.744 -122.212 1.00 72.31 258 GLN A N 1
ATOM 2235 C CA . GLN A 1 258 ? 90.814 7.742 -123.154 1.00 72.31 258 GLN A CA 1
ATOM 2236 C C . GLN A 1 258 ? 92.344 7.837 -123.079 1.00 72.31 258 GLN A C 1
ATOM 2238 O O . GLN A 1 258 ? 93.014 7.835 -124.111 1.00 72.31 258 GLN A O 1
ATOM 2243 N N . ARG A 1 259 ? 92.920 7.835 -121.870 1.00 69.88 259 ARG A N 1
ATOM 2244 C CA . ARG A 1 259 ? 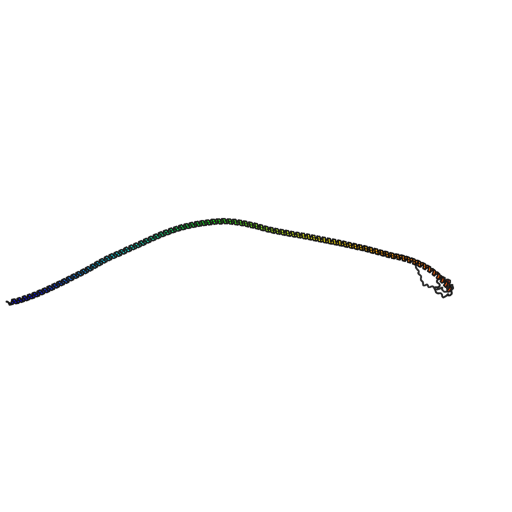94.376 7.847 -121.661 1.00 69.88 259 ARG A CA 1
ATOM 2245 C C . ARG A 1 259 ? 95.045 6.575 -122.194 1.00 69.88 259 ARG A C 1
ATOM 2247 O O . ARG A 1 259 ? 96.117 6.667 -122.789 1.00 69.88 259 ARG A O 1
ATOM 2254 N N . ARG A 1 260 ? 94.409 5.401 -122.050 1.00 69.38 260 ARG A N 1
ATOM 2255 C CA . ARG A 1 260 ? 94.852 4.141 -122.682 1.00 69.38 260 ARG A CA 1
ATOM 2256 C C . ARG A 1 260 ? 94.792 4.224 -124.213 1.00 69.38 260 ARG A C 1
ATOM 2258 O O . ARG A 1 260 ? 95.779 3.872 -124.851 1.00 69.38 260 ARG A O 1
ATOM 2265 N N . ARG A 1 261 ? 93.702 4.744 -124.799 1.00 71.62 261 ARG A N 1
ATOM 2266 C CA . ARG A 1 261 ? 93.573 4.964 -126.257 1.00 71.62 261 ARG A CA 1
ATOM 2267 C C . ARG A 1 261 ? 94.639 5.913 -126.806 1.00 71.62 261 ARG A C 1
ATOM 2269 O O . ARG A 1 261 ? 95.245 5.608 -127.827 1.00 71.62 261 ARG A O 1
ATOM 2276 N N . MET A 1 262 ? 94.903 7.028 -126.125 1.00 70.94 262 MET A N 1
ATOM 2277 C CA . MET A 1 262 ? 95.938 7.982 -126.543 1.00 70.94 262 MET A CA 1
ATOM 2278 C C . MET A 1 262 ? 97.333 7.350 -126.520 1.00 70.94 262 MET A C 1
ATOM 2280 O O . MET A 1 262 ? 98.053 7.457 -127.506 1.00 70.94 262 MET A O 1
ATOM 2284 N N . LYS A 1 263 ? 97.681 6.599 -125.464 1.00 74.56 263 LYS A N 1
ATOM 2285 C CA . LYS A 1 263 ? 98.956 5.862 -125.410 1.00 74.56 263 LYS A CA 1
ATOM 2286 C C . LYS A 1 263 ? 99.076 4.792 -126.502 1.00 74.56 263 LYS A C 1
ATOM 2288 O O . LYS A 1 263 ? 100.162 4.590 -127.034 1.00 74.56 263 LYS A O 1
ATOM 2293 N N . GLN A 1 264 ? 97.982 4.109 -126.851 1.00 71.25 264 GLN A N 1
ATOM 2294 C CA . GLN A 1 264 ? 97.968 3.146 -127.960 1.00 71.25 264 GLN A CA 1
ATOM 2295 C C . GLN A 1 264 ? 98.189 3.829 -129.315 1.00 71.25 264 GLN A C 1
ATOM 2297 O O . GLN A 1 264 ? 98.969 3.323 -130.116 1.00 71.25 264 GLN A O 1
ATOM 2302 N N . LEU A 1 265 ? 97.566 4.988 -129.554 1.00 75.19 265 LEU A N 1
ATOM 2303 C CA . LEU A 1 265 ? 97.777 5.786 -130.768 1.00 75.19 265 LEU A CA 1
ATOM 2304 C C . LEU A 1 265 ? 99.200 6.348 -130.858 1.00 75.19 265 LEU A C 1
ATOM 2306 O O . LEU A 1 265 ? 99.788 6.354 -131.936 1.00 75.19 265 LEU A O 1
ATOM 2310 N N . GLU A 1 266 ? 99.778 6.794 -129.742 1.00 74.25 266 GLU A N 1
ATOM 2311 C CA . GLU A 1 266 ? 101.185 7.209 -129.684 1.00 74.25 266 GLU A CA 1
ATOM 2312 C C . GLU A 1 266 ? 102.123 6.043 -130.012 1.00 74.25 266 GLU A C 1
ATOM 2314 O O . GLU A 1 266 ? 103.029 6.201 -130.831 1.00 74.25 266 GLU A O 1
ATOM 2319 N N . HIS A 1 267 ? 101.868 4.855 -129.451 1.00 74.06 267 HIS A N 1
ATOM 2320 C CA . HIS A 1 267 ? 102.617 3.649 -129.800 1.00 74.06 267 HIS A CA 1
ATOM 2321 C C . HIS A 1 267 ? 102.445 3.256 -131.274 1.00 74.06 267 HIS A C 1
ATOM 2323 O O . HIS A 1 267 ? 103.438 2.928 -131.918 1.00 74.06 267 HIS A O 1
ATOM 2329 N N . GLN A 1 268 ? 101.232 3.326 -131.833 1.00 70.12 268 GLN A N 1
ATOM 2330 C CA . GLN A 1 268 ? 100.987 3.064 -133.257 1.00 70.12 268 GLN A CA 1
ATOM 2331 C C . GLN A 1 268 ? 101.752 4.043 -134.157 1.00 70.12 268 GLN A C 1
ATOM 2333 O O . GLN A 1 268 ? 102.454 3.600 -135.061 1.00 70.12 268 GLN A O 1
ATOM 2338 N N . ARG A 1 269 ? 101.710 5.351 -133.864 1.00 76.12 269 ARG A N 1
ATOM 2339 C CA . ARG A 1 269 ? 102.472 6.371 -134.609 1.00 76.12 269 ARG A CA 1
ATOM 2340 C C . ARG A 1 269 ? 103.985 6.164 -134.514 1.00 76.12 269 ARG A C 1
ATOM 2342 O O . ARG A 1 269 ? 104.698 6.403 -135.484 1.00 76.12 269 ARG A O 1
ATOM 2349 N N . ALA A 1 270 ? 10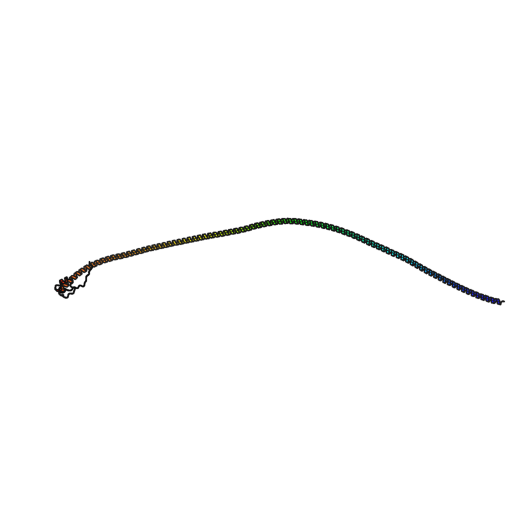4.488 5.731 -133.356 1.00 73.44 270 ALA A N 1
ATOM 2350 C CA . ALA A 1 270 ? 105.903 5.410 -133.190 1.00 73.44 270 ALA A CA 1
ATOM 2351 C C . ALA A 1 270 ? 106.315 4.182 -134.025 1.00 73.44 270 ALA A C 1
ATOM 2353 O O . ALA A 1 270 ? 107.388 4.185 -134.624 1.00 73.44 270 ALA A O 1
ATOM 2354 N N . VAL A 1 271 ? 105.457 3.158 -134.111 1.00 72.88 271 VAL A N 1
ATOM 2355 C CA . VAL A 1 271 ? 105.691 1.967 -134.945 1.00 72.88 271 VAL A CA 1
ATOM 2356 C C . VAL A 1 271 ? 105.607 2.294 -136.441 1.00 72.88 271 VAL A C 1
ATOM 2358 O O . VAL A 1 271 ? 106.452 1.820 -137.198 1.00 72.88 271 VAL A O 1
ATOM 2361 N N . GLU A 1 272 ? 104.658 3.130 -136.873 1.00 70.75 272 GLU A N 1
ATOM 2362 C CA . GLU A 1 272 ? 104.563 3.591 -138.269 1.00 70.75 272 GLU A CA 1
ATOM 2363 C C . GLU A 1 272 ? 105.816 4.350 -138.712 1.00 70.75 272 GLU A C 1
ATOM 2365 O O . GLU A 1 272 ? 106.372 4.017 -139.758 1.00 70.75 272 GLU A O 1
ATOM 2370 N N . LYS A 1 273 ? 106.335 5.272 -137.887 1.00 74.06 273 LYS A N 1
ATOM 2371 C CA . LYS A 1 273 ? 107.603 5.963 -138.182 1.00 74.06 273 LYS A CA 1
ATOM 2372 C C . LYS A 1 273 ? 108.774 4.994 -138.366 1.00 74.06 273 LYS A C 1
ATOM 2374 O O . LYS A 1 273 ? 109.534 5.138 -139.315 1.00 74.06 273 LYS A O 1
ATOM 2379 N N . LEU A 1 274 ? 108.894 3.973 -137.511 1.00 72.94 274 LEU A N 1
ATOM 2380 C CA . LEU A 1 274 ? 109.945 2.954 -137.649 1.00 72.94 274 LEU A CA 1
ATOM 2381 C C . LEU A 1 274 ? 109.797 2.116 -138.934 1.00 72.94 274 LEU A C 1
ATOM 2383 O O . LEU A 1 274 ? 110.794 1.670 -139.503 1.00 72.94 274 LEU A O 1
ATOM 2387 N N . LEU A 1 275 ? 108.566 1.888 -139.398 1.00 71.25 275 LEU A N 1
ATOM 2388 C CA . LEU A 1 275 ? 108.272 1.190 -140.653 1.00 71.25 275 LEU A CA 1
ATOM 2389 C C . LEU A 1 275 ? 108.576 2.053 -141.885 1.00 71.25 275 LEU A C 1
ATOM 2391 O O . LEU A 1 275 ? 109.111 1.533 -142.866 1.00 71.25 275 LEU A O 1
ATOM 2395 N N . GLU A 1 276 ? 108.270 3.349 -141.840 1.00 72.94 276 GLU A N 1
ATOM 2396 C CA . GLU A 1 276 ? 108.617 4.310 -142.894 1.00 72.94 276 GLU A CA 1
ATOM 2397 C C . GLU A 1 276 ? 110.129 4.508 -143.014 1.00 72.94 276 GLU A C 1
ATOM 2399 O O . GLU A 1 276 ? 110.657 4.407 -144.123 1.00 72.94 276 GLU A O 1
ATOM 2404 N N . ASP A 1 277 ? 110.846 4.638 -141.896 1.00 71.44 277 ASP A N 1
ATOM 2405 C CA . ASP A 1 277 ? 112.312 4.704 -141.899 1.00 71.44 277 ASP A CA 1
ATOM 2406 C C . ASP A 1 277 ? 112.931 3.425 -142.497 1.00 71.44 277 ASP A C 1
ATOM 2408 O O . ASP A 1 277 ? 113.851 3.499 -143.317 1.00 71.44 277 ASP A O 1
ATOM 2412 N N . LYS A 1 278 ? 112.373 2.241 -142.189 1.00 68.56 278 LYS A N 1
ATOM 2413 C CA . LYS A 1 278 ? 112.784 0.975 -142.827 1.00 68.56 278 LYS A CA 1
ATOM 2414 C C . LYS A 1 278 ? 112.513 0.945 -144.331 1.00 68.56 278 LYS A C 1
ATOM 2416 O O . LYS A 1 278 ? 113.334 0.420 -145.077 1.00 68.56 278 LYS A O 1
ATOM 2421 N N . ARG A 1 279 ? 111.381 1.484 -144.796 1.00 70.62 279 ARG A N 1
ATOM 2422 C CA . ARG A 1 279 ? 111.057 1.549 -146.234 1.00 70.62 279 ARG A CA 1
ATOM 2423 C C . ARG A 1 279 ? 112.012 2.470 -146.989 1.00 70.62 279 ARG A C 1
ATOM 2425 O O . ARG A 1 279 ? 112.430 2.117 -148.087 1.00 70.62 279 ARG A O 1
ATOM 2432 N N . VAL A 1 280 ? 112.396 3.600 -146.394 1.00 73.81 280 VAL A N 1
ATOM 2433 C CA . VAL A 1 280 ? 113.379 4.526 -146.979 1.00 73.81 280 VAL A CA 1
ATOM 2434 C C . VAL A 1 280 ? 114.774 3.894 -147.043 1.00 73.81 280 VAL A C 1
ATOM 2436 O O . VAL A 1 280 ? 115.454 4.030 -148.059 1.00 73.81 280 VAL A O 1
ATOM 2439 N N . GLN A 1 281 ? 115.194 3.155 -146.008 1.00 66.50 281 GLN A N 1
ATOM 2440 C CA . GLN A 1 281 ? 116.462 2.412 -146.036 1.00 66.50 281 GLN A CA 1
ATOM 2441 C C . GLN A 1 281 ? 116.462 1.310 -147.105 1.00 66.50 281 GLN A C 1
ATOM 2443 O O . GLN A 1 281 ? 117.394 1.235 -147.901 1.00 66.50 281 GLN A O 1
ATOM 2448 N N . PHE A 1 282 ? 115.385 0.526 -147.199 1.00 67.94 282 PHE A N 1
ATOM 2449 C CA . PHE A 1 282 ? 115.273 -0.550 -148.188 1.00 67.94 282 PHE A CA 1
ATOM 2450 C C . PHE A 1 282 ? 115.212 -0.030 -149.636 1.00 67.94 282 PHE A C 1
ATOM 2452 O O . PHE A 1 282 ? 115.710 -0.684 -150.550 1.00 67.94 282 PHE A O 1
ATOM 2459 N N . ALA A 1 283 ? 114.624 1.152 -149.864 1.00 70.62 283 ALA A N 1
ATOM 2460 C CA . ALA A 1 283 ? 114.627 1.797 -151.177 1.00 70.62 283 ALA A CA 1
ATOM 2461 C C . ALA A 1 283 ? 116.043 2.235 -151.594 1.00 70.62 283 ALA A C 1
ATOM 2463 O O . ALA A 1 283 ? 116.454 1.952 -152.717 1.00 70.62 283 ALA A O 1
ATOM 2464 N N . ARG A 1 284 ? 116.815 2.828 -150.669 1.00 70.62 284 ARG A N 1
ATOM 2465 C CA . ARG A 1 284 ? 118.223 3.199 -150.907 1.00 70.62 284 ARG A CA 1
ATOM 2466 C C . ARG A 1 284 ? 119.123 1.991 -151.168 1.00 70.62 284 ARG A C 1
ATOM 2468 O O . ARG A 1 284 ? 119.974 2.056 -152.047 1.00 70.62 284 ARG A O 1
ATOM 2475 N N . GLU A 1 285 ? 118.937 0.894 -150.434 1.00 65.19 285 GLU A N 1
ATOM 2476 C CA . GLU A 1 285 ? 119.710 -0.339 -150.651 1.00 65.19 285 GLU A CA 1
ATOM 2477 C C . GLU A 1 285 ? 119.380 -0.991 -152.000 1.00 65.19 285 GLU A C 1
ATOM 2479 O O . GLU A 1 285 ? 120.282 -1.437 -152.702 1.00 65.19 285 GLU A O 1
ATOM 2484 N N . ARG A 1 286 ? 118.105 -0.992 -152.414 1.00 68.12 286 ARG A N 1
ATOM 2485 C CA . ARG A 1 286 ? 117.687 -1.564 -153.702 1.00 68.12 286 ARG A CA 1
ATOM 2486 C C . ARG A 1 286 ? 118.193 -0.750 -154.902 1.00 68.12 286 ARG A C 1
ATOM 2488 O O . ARG A 1 286 ? 118.508 -1.350 -155.924 1.00 68.12 286 ARG A O 1
ATOM 2495 N N . GLU A 1 287 ? 118.284 0.576 -154.797 1.00 68.06 287 GLU A N 1
ATOM 2496 C CA . GLU A 1 287 ? 118.882 1.418 -155.848 1.00 68.06 287 GLU A CA 1
ATOM 2497 C C . GLU A 1 287 ? 120.390 1.153 -156.003 1.00 68.06 287 GLU A C 1
ATOM 2499 O O . GLU A 1 287 ? 120.859 0.980 -157.128 1.00 68.06 287 GLU A O 1
ATOM 2504 N N . ALA A 1 288 ? 121.124 0.994 -154.895 1.00 69.06 288 ALA A N 1
ATOM 2505 C CA . ALA A 1 288 ? 122.552 0.659 -154.925 1.00 69.06 288 ALA A CA 1
ATOM 2506 C C . ALA A 1 288 ? 122.836 -0.743 -155.514 1.00 69.06 288 ALA A C 1
ATOM 2508 O O . ALA A 1 288 ? 123.806 -0.928 -156.249 1.00 69.06 288 ALA A O 1
ATOM 2509 N N . ASP A 1 289 ? 121.975 -1.728 -155.238 1.00 66.19 289 ASP A N 1
ATOM 2510 C CA . ASP A 1 289 ? 122.141 -3.111 -155.717 1.00 66.19 289 ASP A CA 1
ATOM 2511 C C . ASP A 1 289 ? 121.874 -3.249 -157.236 1.00 66.19 289 ASP A C 1
ATOM 2513 O O . ASP A 1 289 ? 122.466 -4.090 -157.918 1.00 66.19 289 ASP A O 1
ATOM 2517 N N . VAL A 1 290 ? 121.006 -2.398 -157.800 1.00 70.19 290 VAL A N 1
ATOM 2518 C CA . VAL A 1 290 ? 120.729 -2.350 -159.249 1.00 70.19 290 VAL A CA 1
ATOM 2519 C C . VAL A 1 290 ? 121.890 -1.719 -160.024 1.00 70.19 290 VAL A C 1
ATOM 2521 O O . VAL A 1 290 ? 122.237 -2.215 -161.099 1.00 70.19 290 VAL A O 1
ATOM 2524 N N . GLU A 1 291 ? 122.522 -0.672 -159.486 1.00 68.12 291 GLU A N 1
ATOM 2525 C CA . GLU A 1 291 ? 123.705 -0.058 -160.105 1.00 68.12 291 GLU A CA 1
ATOM 2526 C C . GLU A 1 291 ? 124.901 -1.024 -160.136 1.00 68.12 291 GLU A C 1
ATOM 2528 O O . GLU A 1 291 ? 125.540 -1.162 -161.181 1.00 68.12 291 GLU A O 1
ATOM 2533 N N . ALA A 1 292 ? 125.135 -1.789 -159.062 1.00 69.75 292 ALA A N 1
ATOM 2534 C CA . ALA A 1 292 ? 126.218 -2.776 -159.006 1.00 69.75 292 ALA A CA 1
ATOM 2535 C C . ALA A 1 292 ? 126.065 -3.904 -160.051 1.00 69.75 292 ALA A C 1
ATOM 2537 O O . ALA A 1 292 ? 127.023 -4.262 -160.740 1.00 69.75 292 ALA A O 1
ATOM 2538 N N . ARG A 1 293 ? 124.844 -4.428 -160.249 1.00 63.97 293 ARG A N 1
ATOM 2539 C CA . ARG A 1 293 ? 124.581 -5.497 -161.237 1.00 63.97 293 ARG A CA 1
ATOM 2540 C C . ARG A 1 293 ? 124.763 -5.049 -162.689 1.00 63.97 293 ARG A C 1
ATOM 2542 O O . ARG A 1 293 ? 125.128 -5.860 -163.542 1.00 63.97 293 ARG A O 1
ATOM 2549 N N . LEU A 1 294 ? 124.518 -3.772 -162.991 1.00 68.19 294 LEU A N 1
ATOM 2550 C CA . LEU A 1 294 ? 124.725 -3.214 -164.332 1.00 68.19 294 LEU A CA 1
ATOM 2551 C C . LEU A 1 294 ? 126.213 -3.073 -164.687 1.00 68.19 294 LEU A C 1
ATOM 2553 O O . LEU A 1 294 ? 126.567 -3.165 -165.866 1.00 68.19 294 LEU A O 1
ATOM 2557 N N . GLU A 1 295 ? 127.083 -2.862 -163.699 1.00 65.75 295 GLU A N 1
ATOM 2558 C CA . GLU A 1 295 ? 128.534 -2.813 -163.905 1.00 65.75 295 GLU A CA 1
ATOM 2559 C C . GLU A 1 295 ? 129.142 -4.212 -164.090 1.00 65.75 295 GLU A C 1
ATOM 2561 O O . GLU A 1 295 ? 129.962 -4.406 -164.993 1.00 65.75 295 GLU A O 1
ATOM 2566 N N . GLU A 1 296 ? 128.683 -5.211 -163.328 1.00 62.44 296 GLU A N 1
ATOM 2567 C CA . GLU A 1 296 ? 129.143 -6.602 -163.466 1.00 62.44 296 GLU A CA 1
ATOM 2568 C C . GLU A 1 296 ? 128.789 -7.213 -164.833 1.00 62.44 296 GLU A C 1
ATOM 2570 O O . GLU A 1 296 ? 129.644 -7.832 -165.475 1.00 62.44 296 GLU A O 1
ATOM 2575 N N . ALA A 1 297 ? 127.578 -6.965 -165.348 1.00 67.50 297 ALA A N 1
ATOM 2576 C CA . ALA A 1 297 ? 127.144 -7.489 -166.648 1.00 67.50 297 ALA A CA 1
ATOM 2577 C C . ALA A 1 297 ? 128.029 -7.011 -167.821 1.00 67.50 297 ALA A C 1
ATOM 2579 O O . ALA A 1 297 ? 128.343 -7.783 -168.730 1.00 67.50 297 ALA A O 1
ATOM 2580 N N . LYS A 1 298 ? 128.500 -5.755 -167.783 1.00 69.25 298 LYS A N 1
ATOM 2581 C CA . LYS A 1 298 ? 129.376 -5.186 -168.827 1.00 69.25 298 LYS A CA 1
ATOM 2582 C C . LYS A 1 298 ? 130.766 -5.831 -168.845 1.00 69.25 298 LYS A C 1
ATOM 2584 O O . LYS A 1 298 ? 131.372 -5.959 -169.910 1.00 69.25 298 LYS A O 1
ATOM 2589 N N . LEU A 1 299 ? 131.275 -6.249 -167.685 1.00 65.75 299 LEU A N 1
ATOM 2590 C CA . LEU A 1 299 ? 132.579 -6.908 -167.565 1.00 65.75 299 LEU A CA 1
ATOM 2591 C C . LEU A 1 299 ? 132.537 -8.371 -168.041 1.00 65.75 299 LEU A C 1
ATOM 2593 O O . LEU A 1 299 ? 133.515 -8.858 -168.618 1.00 65.75 299 LEU A O 1
ATOM 2597 N N . GLU A 1 300 ? 131.417 -9.074 -167.846 1.00 65.19 300 GLU A N 1
ATOM 2598 C CA . GLU A 1 300 ? 131.260 -10.466 -168.289 1.00 65.19 300 GLU A CA 1
ATOM 2599 C C . GLU A 1 300 ? 131.158 -10.618 -169.813 1.00 65.19 300 GLU A C 1
ATOM 2601 O O . GLU A 1 300 ? 131.744 -11.548 -170.381 1.00 65.19 300 GLU A O 1
ATOM 2606 N N . GLU A 1 301 ? 130.472 -9.702 -170.503 1.00 68.69 301 GLU A N 1
ATOM 2607 C CA . GLU A 1 301 ? 130.365 -9.736 -171.969 1.00 68.69 301 GLU A CA 1
ATOM 2608 C C . GLU A 1 301 ? 131.725 -9.578 -172.664 1.00 68.69 301 GLU A C 1
ATOM 2610 O O . GLU A 1 301 ? 131.981 -10.207 -173.695 1.00 68.69 301 GLU A O 1
ATOM 2615 N N . PHE A 1 302 ? 132.632 -8.792 -172.077 1.00 65.38 302 PHE A N 1
ATOM 2616 C CA . PHE A 1 302 ? 133.975 -8.587 -172.619 1.00 65.38 302 PHE A CA 1
ATOM 2617 C C . PHE A 1 302 ? 134.835 -9.856 -172.521 1.00 65.38 302 PHE A C 1
ATOM 2619 O O . PHE A 1 302 ? 135.557 -10.193 -173.461 1.00 65.38 302 PHE A O 1
ATOM 2626 N N . LYS A 1 303 ? 134.717 -10.615 -171.421 1.00 67.81 303 LYS A N 1
ATOM 2627 C CA . LYS A 1 303 ? 135.457 -11.876 -171.222 1.00 67.81 303 LYS A CA 1
ATOM 2628 C C . LYS A 1 303 ? 135.013 -12.980 -172.185 1.00 67.81 303 LYS A C 1
ATOM 2630 O O . LYS A 1 303 ? 135.858 -13.727 -172.674 1.00 67.81 303 LYS A O 1
ATOM 2635 N N . LYS A 1 304 ? 133.714 -13.077 -172.498 1.00 68.62 304 LYS A N 1
ATOM 2636 C CA . LYS A 1 304 ? 133.183 -14.118 -173.402 1.00 68.62 304 LYS A CA 1
ATOM 2637 C C . LYS A 1 304 ? 133.701 -13.976 -174.840 1.00 68.62 304 LYS A C 1
ATOM 2639 O O . LYS A 1 304 ? 134.017 -14.985 -175.461 1.00 68.62 304 LYS A O 1
ATOM 2644 N N . LYS A 1 305 ? 133.867 -12.747 -175.347 1.00 68.69 305 LYS A N 1
ATOM 2645 C CA . LYS A 1 305 ? 134.386 -12.505 -176.710 1.00 68.69 305 LYS A CA 1
ATOM 2646 C C . LYS A 1 305 ? 135.833 -12.978 -176.891 1.00 68.69 305 LYS A C 1
ATOM 2648 O O . LYS A 1 305 ? 136.144 -13.594 -177.902 1.00 68.69 305 LYS A O 1
ATOM 2653 N N . VAL A 1 306 ? 136.686 -12.773 -175.886 1.00 68.88 306 VAL A N 1
ATOM 2654 C CA . VAL A 1 306 ? 138.107 -13.167 -175.936 1.00 68.88 306 VAL A CA 1
ATOM 2655 C C . VAL A 1 306 ? 138.285 -14.694 -175.934 1.00 68.88 306 VAL A C 1
ATOM 2657 O O . VAL A 1 306 ? 139.168 -15.221 -176.607 1.00 68.88 306 VAL A O 1
ATOM 2660 N N . ILE A 1 307 ? 137.431 -15.426 -175.210 1.00 70.06 307 ILE A N 1
ATOM 2661 C CA . ILE A 1 307 ? 137.525 -16.893 -175.088 1.00 70.06 307 ILE A CA 1
ATOM 2662 C C . ILE A 1 307 ? 137.137 -17.602 -176.398 1.00 70.06 307 ILE A C 1
ATOM 2664 O O . ILE A 1 307 ? 137.753 -18.605 -176.767 1.00 70.06 307 ILE A O 1
ATOM 2668 N N . GLU A 1 308 ? 136.144 -17.088 -177.128 1.00 67.38 308 GLU A N 1
ATOM 2669 C CA . GLU A 1 308 ? 135.680 -17.719 -178.371 1.00 67.38 308 GLU A CA 1
ATOM 2670 C C . GLU A 1 308 ? 136.704 -17.567 -179.519 1.00 67.38 308 GLU A C 1
ATOM 2672 O O . GLU A 1 308 ? 136.853 -18.473 -180.344 1.00 67.38 308 GLU A O 1
ATOM 2677 N N . GLU A 1 309 ? 137.471 -16.470 -179.540 1.00 70.50 309 GLU A N 1
ATOM 2678 C CA . GLU A 1 309 ? 138.536 -16.228 -180.527 1.00 70.50 309 GLU A CA 1
ATOM 2679 C C . GLU A 1 309 ? 139.718 -17.206 -180.370 1.00 70.50 309 GLU A C 1
ATOM 2681 O O . GLU A 1 309 ? 140.204 -17.768 -181.359 1.00 70.50 309 GLU A O 1
ATOM 2686 N N . GLU A 1 310 ? 140.147 -17.484 -179.134 1.00 66.25 310 GLU A N 1
ATOM 2687 C CA . GLU A 1 310 ? 141.215 -18.456 -178.839 1.00 66.25 310 GLU A CA 1
ATOM 2688 C C . GLU A 1 310 ? 140.799 -19.896 -179.204 1.00 66.25 310 GLU A C 1
ATOM 2690 O O . GLU A 1 310 ? 141.587 -20.662 -179.775 1.00 66.25 310 GLU A O 1
ATOM 2695 N N . ARG A 1 311 ? 139.525 -20.257 -178.987 1.00 74.69 311 ARG A N 1
ATOM 2696 C CA . ARG A 1 311 ? 138.979 -21.581 -179.341 1.00 74.69 311 ARG A CA 1
ATOM 2697 C C . ARG A 1 311 ? 139.115 -21.887 -180.838 1.00 74.69 311 ARG A C 1
ATOM 2699 O O . ARG A 1 311 ? 139.514 -22.994 -181.209 1.00 74.69 311 ARG A O 1
ATOM 2706 N N . GLN A 1 312 ? 138.794 -20.932 -181.712 1.00 63.56 312 GLN A N 1
ATOM 2707 C CA . GLN A 1 312 ? 138.836 -21.146 -183.168 1.00 63.56 312 GLN A CA 1
ATOM 2708 C C . GLN A 1 312 ? 140.267 -21.326 -183.699 1.00 63.56 312 GLN A C 1
ATOM 2710 O O . GLN A 1 312 ? 140.491 -22.043 -184.680 1.00 63.56 312 GLN A O 1
ATOM 2715 N N . LYS A 1 313 ? 141.253 -20.724 -183.029 1.00 69.81 313 LYS A N 1
ATOM 2716 C CA . LYS A 1 313 ? 142.675 -20.843 -183.372 1.00 69.81 313 LYS A CA 1
ATOM 2717 C C . LYS A 1 313 ? 143.207 -22.258 -183.108 1.00 69.81 313 LYS A C 1
ATOM 2719 O O . LYS A 1 313 ? 143.910 -22.814 -183.955 1.00 69.81 313 LYS A O 1
ATOM 2724 N N . LEU A 1 314 ? 142.805 -22.861 -181.985 1.00 65.75 314 LEU A N 1
ATOM 2725 C CA . LEU A 1 314 ? 143.203 -24.215 -181.573 1.00 65.75 314 LEU A CA 1
ATOM 2726 C C . LEU A 1 314 ? 142.649 -25.316 -182.491 1.00 65.75 314 LEU A C 1
ATOM 2728 O O . LEU A 1 314 ? 143.350 -26.287 -182.786 1.00 65.75 314 LEU A O 1
ATOM 2732 N N . LEU A 1 315 ? 141.428 -25.152 -183.010 1.00 65.12 315 LEU A N 1
ATOM 2733 C CA . LEU A 1 315 ? 140.804 -26.145 -183.895 1.00 65.12 315 LEU A CA 1
ATOM 2734 C C . LEU A 1 315 ? 141.528 -26.285 -185.246 1.00 65.12 315 LEU A C 1
ATOM 2736 O O . LEU A 1 315 ? 141.657 -27.395 -185.762 1.00 65.12 315 LEU A O 1
ATOM 2740 N N . ARG A 1 316 ? 142.075 -25.197 -185.805 1.00 62.91 316 ARG A N 1
ATOM 2741 C CA . ARG A 1 316 ? 142.762 -25.230 -187.113 1.00 62.91 316 ARG A CA 1
ATOM 2742 C C . ARG A 1 316 ? 144.105 -25.961 -187.089 1.00 62.91 316 ARG A C 1
ATOM 2744 O O . ARG A 1 316 ? 144.472 -26.585 -188.080 1.00 62.91 316 ARG A O 1
ATOM 2751 N N . GLN A 1 317 ? 144.853 -25.873 -185.991 1.00 62.66 317 GLN A N 1
ATOM 2752 C CA . GLN A 1 317 ? 146.234 -26.370 -185.944 1.00 62.66 317 GLN A CA 1
ATOM 2753 C C . GLN A 1 317 ? 146.329 -27.883 -185.722 1.00 62.66 317 GLN A C 1
ATOM 2755 O O . GLN A 1 317 ? 147.262 -28.523 -186.209 1.00 62.66 317 GLN A O 1
ATOM 2760 N N . HIS A 1 318 ? 145.369 -28.467 -185.004 1.00 61.72 318 HIS A N 1
ATOM 2761 C CA . HIS A 1 318 ? 145.491 -29.841 -184.515 1.00 61.72 318 HIS A CA 1
ATOM 2762 C C . HIS A 1 318 ? 144.557 -30.847 -185.198 1.00 61.72 318 HIS A C 1
ATOM 2764 O O . HIS A 1 318 ? 144.789 -32.051 -185.093 1.00 61.72 318 HIS A O 1
ATOM 2770 N N . ALA A 1 319 ? 143.548 -30.397 -185.949 1.00 59.88 319 ALA A N 1
ATOM 2771 C CA . ALA A 1 319 ? 142.523 -31.296 -186.479 1.00 59.88 319 ALA A CA 1
ATOM 2772 C C . ALA A 1 319 ? 143.009 -32.243 -187.598 1.00 59.88 319 ALA A C 1
ATOM 2774 O O . ALA A 1 319 ? 142.575 -33.391 -187.663 1.00 59.88 319 ALA A O 1
ATOM 2775 N N . THR A 1 320 ? 143.946 -31.828 -188.456 1.00 61.97 320 THR A N 1
ATOM 2776 C CA . THR A 1 320 ? 144.381 -32.635 -189.618 1.00 61.97 320 THR A CA 1
ATOM 2777 C C . THR A 1 320 ? 145.257 -33.837 -189.259 1.00 61.97 320 THR A C 1
ATOM 2779 O O . THR A 1 320 ? 145.309 -34.799 -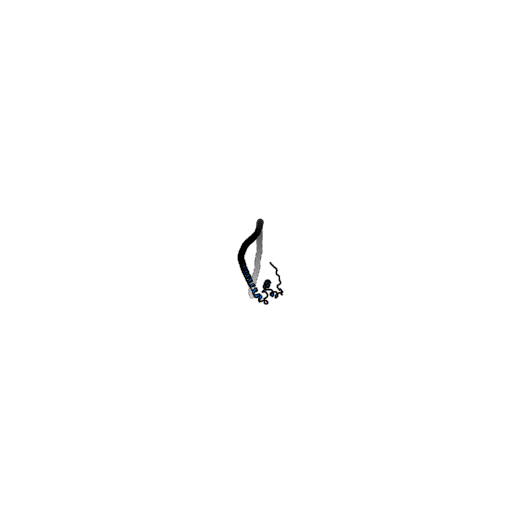190.022 1.00 61.97 320 THR A O 1
ATOM 2782 N N . LYS A 1 321 ? 145.904 -33.832 -188.086 1.00 59.69 321 LYS A N 1
ATOM 2783 C CA . LYS A 1 321 ? 146.685 -34.978 -187.578 1.00 59.69 321 LYS A CA 1
ATOM 2784 C C . LYS A 1 321 ? 145.829 -36.014 -186.843 1.00 59.69 321 LYS A C 1
ATOM 2786 O O . LYS A 1 321 ? 146.325 -37.090 -186.533 1.00 59.69 321 LYS A O 1
ATOM 2791 N N . LEU A 1 322 ? 144.564 -35.695 -186.566 1.00 60.34 322 LEU A N 1
ATOM 2792 C CA . LEU A 1 322 ? 143.684 -36.467 -185.683 1.00 60.34 322 LEU A CA 1
ATOM 2793 C C . LEU A 1 322 ? 142.444 -37.016 -186.413 1.00 60.34 322 LEU A C 1
ATOM 2795 O O . LEU A 1 322 ? 141.388 -37.221 -185.812 1.00 60.34 322 LEU A O 1
ATOM 2799 N N . LEU A 1 323 ? 142.576 -37.291 -187.715 1.00 55.22 323 LEU A N 1
ATOM 2800 C CA . LEU A 1 323 ? 141.552 -37.972 -188.510 1.00 55.22 323 LEU A CA 1
ATOM 2801 C C . LEU A 1 323 ? 141.368 -39.409 -187.983 1.00 55.22 323 LEU A C 1
ATOM 2803 O O . LEU A 1 323 ? 142.204 -40.275 -188.223 1.00 55.22 323 LEU A O 1
ATOM 2807 N N . GLY A 1 324 ? 140.277 -39.634 -187.244 1.00 59.22 324 GLY A N 1
ATOM 2808 C CA . GLY A 1 324 ? 139.903 -40.933 -186.667 1.00 59.22 324 GLY A CA 1
ATOM 2809 C C . GLY A 1 324 ? 139.883 -41.006 -185.133 1.00 59.22 324 GLY A C 1
ATOM 2810 O O . GLY A 1 324 ? 139.367 -41.986 -184.609 1.00 59.22 324 GLY A O 1
ATOM 2811 N N . TYR A 1 325 ? 140.366 -39.982 -184.410 1.00 60.22 325 TYR A N 1
ATOM 2812 C CA . TYR A 1 325 ? 140.486 -40.005 -182.934 1.00 60.22 325 TYR A CA 1
ATOM 2813 C C . TYR A 1 325 ? 139.932 -38.747 -182.231 1.00 60.22 325 TYR A C 1
ATOM 2815 O O . TYR A 1 325 ? 140.409 -38.365 -181.163 1.00 60.22 325 TYR A O 1
ATOM 2823 N N . LEU A 1 326 ? 138.931 -38.076 -182.812 1.00 64.19 326 LEU A N 1
ATOM 2824 C CA . LEU A 1 326 ? 138.313 -36.890 -182.203 1.00 64.19 326 LEU A CA 1
ATOM 2825 C C . LEU A 1 326 ? 137.140 -37.263 -181.267 1.00 64.19 326 LEU A C 1
ATOM 2827 O O . LEU A 1 326 ? 136.266 -38.028 -181.681 1.00 64.19 326 LEU A O 1
ATOM 2831 N N . PRO A 1 327 ? 137.066 -36.710 -180.039 1.00 62.62 327 PRO A N 1
ATOM 2832 C CA . PRO A 1 327 ? 135.954 -36.963 -179.124 1.00 62.62 327 PRO A CA 1
ATOM 2833 C C . PRO A 1 327 ? 134.648 -36.271 -179.563 1.00 62.62 327 PRO A C 1
ATOM 2835 O O . PRO A 1 327 ? 134.651 -35.221 -180.211 1.00 62.62 327 PRO A O 1
ATOM 2838 N N . LYS A 1 328 ? 133.504 -36.862 -179.193 1.00 54.84 328 LYS A N 1
ATOM 2839 C CA . LYS A 1 328 ? 132.153 -36.380 -179.539 1.00 54.84 328 LYS A CA 1
ATOM 2840 C C . LYS A 1 328 ? 131.897 -35.015 -178.864 1.00 54.84 328 LYS A C 1
ATOM 2842 O O . LYS A 1 328 ? 131.956 -34.934 -177.642 1.00 54.84 328 LYS A O 1
ATOM 2847 N N . GLY A 1 329 ? 131.640 -33.955 -179.643 1.00 63.88 329 GLY A N 1
ATOM 2848 C CA . GLY A 1 329 ? 131.325 -32.598 -179.140 1.00 63.88 329 GLY A CA 1
ATOM 2849 C C . GLY A 1 329 ? 132.379 -31.505 -179.393 1.00 63.88 329 GLY A C 1
ATOM 2850 O O . GLY A 1 329 ? 132.156 -30.346 -179.051 1.00 63.88 329 GLY A O 1
ATOM 2851 N N . VAL A 1 330 ? 133.513 -31.839 -180.018 1.00 68.50 330 VAL A N 1
ATOM 2852 C CA . VAL A 1 330 ? 134.530 -30.851 -180.448 1.00 68.50 330 VAL A CA 1
ATOM 2853 C C . VAL A 1 330 ? 134.022 -29.986 -181.609 1.00 68.50 330 VAL A C 1
ATOM 2855 O O . VAL A 1 330 ? 134.345 -28.804 -181.706 1.00 68.50 330 VAL A O 1
ATOM 2858 N N . ILE A 1 331 ? 133.179 -30.577 -182.449 1.00 63.59 331 ILE A N 1
ATOM 2859 C CA . ILE A 1 331 ? 132.444 -29.921 -183.526 1.00 63.59 331 ILE A CA 1
ATOM 2860 C C . ILE A 1 331 ? 131.074 -29.575 -182.942 1.00 63.59 331 ILE A C 1
ATOM 2862 O O . ILE A 1 331 ? 130.319 -30.489 -182.604 1.00 63.59 331 ILE A O 1
ATOM 2866 N N . ARG A 1 332 ? 130.791 -28.279 -182.742 1.00 66.56 332 ARG A N 1
ATOM 2867 C CA . ARG A 1 332 ? 129.509 -27.841 -182.159 1.00 66.56 332 ARG A CA 1
ATOM 2868 C C . ARG A 1 332 ? 128.429 -27.736 -183.229 1.00 66.56 332 ARG A C 1
ATOM 2870 O O . ARG A 1 332 ? 127.337 -28.253 -183.037 1.00 66.56 332 ARG A O 1
ATOM 2877 N N . ASN A 1 333 ? 128.761 -27.107 -184.355 1.00 63.50 333 ASN A N 1
ATOM 2878 C CA . ASN A 1 333 ? 127.801 -26.758 -185.402 1.00 63.50 333 ASN A CA 1
ATOM 2879 C C . ASN A 1 333 ? 128.320 -27.182 -186.789 1.00 63.50 333 ASN A C 1
ATOM 2881 O O . ASN A 1 333 ? 129.515 -27.422 -186.960 1.00 63.50 333 ASN A O 1
ATOM 2885 N N . GLU A 1 334 ? 127.446 -27.216 -187.800 1.00 59.53 334 GLU A N 1
ATOM 2886 C CA . GLU A 1 334 ? 127.793 -27.584 -189.188 1.00 59.53 334 GLU A CA 1
ATOM 2887 C C . GLU A 1 334 ? 128.924 -26.720 -189.788 1.00 59.53 334 GLU A C 1
ATOM 2889 O O . GLU A 1 334 ? 129.747 -27.234 -190.547 1.00 59.53 334 GLU A O 1
ATOM 2894 N N . ASN A 1 335 ? 129.059 -25.460 -189.349 1.00 64.75 335 ASN A N 1
ATOM 2895 C CA . ASN A 1 335 ? 130.165 -24.566 -189.723 1.00 64.75 335 ASN A CA 1
ATOM 2896 C C . ASN A 1 335 ? 131.553 -25.113 -189.328 1.00 64.75 335 ASN A C 1
ATOM 2898 O O . ASN A 1 335 ? 132.526 -24.893 -190.048 1.00 64.75 335 ASN A O 1
ATOM 2902 N N . ASP A 1 336 ? 131.661 -25.861 -188.223 1.00 64.44 336 ASP A N 1
ATOM 2903 C CA . ASP A 1 336 ? 132.926 -26.475 -187.790 1.00 64.44 336 ASP A CA 1
ATOM 2904 C C . ASP A 1 336 ? 133.312 -27.671 -188.696 1.00 64.44 336 ASP A C 1
ATOM 2906 O O . ASP A 1 336 ? 134.489 -28.010 -188.815 1.00 64.44 336 ASP A O 1
ATOM 2910 N N . LEU A 1 337 ? 132.335 -28.298 -189.368 1.00 60.72 337 LEU A N 1
ATOM 2911 C CA . LEU A 1 337 ? 132.509 -29.454 -190.263 1.00 60.72 337 LEU A CA 1
ATOM 2912 C C . LEU A 1 337 ? 132.969 -29.048 -191.673 1.00 60.72 337 LEU A C 1
ATOM 2914 O O . LEU A 1 337 ? 133.728 -29.784 -192.307 1.00 60.72 337 LEU A O 1
ATOM 2918 N N . GLU A 1 338 ? 132.551 -27.878 -192.164 1.00 63.44 338 GLU A N 1
ATOM 2919 C CA . GLU A 1 338 ? 132.983 -27.343 -193.466 1.00 63.44 338 GLU A CA 1
ATOM 2920 C C . GLU A 1 338 ? 134.458 -26.930 -193.476 1.00 63.44 338 GLU A C 1
ATOM 2922 O O . GLU A 1 338 ? 135.160 -27.133 -194.468 1.00 63.44 338 GLU A O 1
ATOM 2927 N N . LEU A 1 339 ? 134.959 -26.440 -192.340 1.00 63.47 339 LEU A N 1
ATOM 2928 C CA . LEU A 1 339 ? 136.357 -26.049 -192.152 1.00 63.47 339 LEU A CA 1
ATOM 2929 C C . LEU A 1 339 ? 137.354 -27.228 -192.236 1.00 63.47 339 LEU A C 1
ATOM 2931 O O . LEU A 1 339 ? 138.551 -26.987 -192.392 1.00 63.47 339 LEU A O 1
ATOM 2935 N N . LEU A 1 340 ? 136.896 -28.488 -192.149 1.00 61.53 340 LEU A N 1
ATOM 2936 C CA . LEU A 1 340 ? 137.748 -29.679 -191.957 1.00 61.53 340 LEU A CA 1
ATOM 2937 C C . LEU A 1 340 ? 137.892 -30.606 -193.187 1.00 61.53 340 LEU A C 1
ATOM 2939 O O . LEU A 1 340 ? 138.648 -31.580 -193.148 1.00 61.53 340 LEU A O 1
ATOM 2943 N N . GLY A 1 341 ? 137.270 -30.266 -194.319 1.00 61.97 341 GLY A N 1
ATOM 2944 C CA . GLY A 1 341 ? 137.566 -30.856 -195.633 1.00 61.97 341 GLY A CA 1
ATOM 2945 C C . GLY A 1 341 ? 136.885 -32.202 -195.971 1.00 61.97 341 GLY A C 1
ATOM 2946 O O . GLY A 1 341 ? 136.297 -32.875 -195.121 1.00 61.97 341 GLY A O 1
ATOM 2947 N N . PRO A 1 342 ? 136.956 -32.637 -197.249 1.00 61.25 342 PRO A N 1
ATOM 2948 C CA . PRO A 1 342 ? 136.050 -33.647 -197.813 1.00 61.25 342 PRO A CA 1
ATOM 2949 C C . PRO A 1 342 ? 136.257 -35.081 -197.294 1.00 61.25 342 PRO A C 1
ATOM 2951 O O . PRO A 1 342 ? 135.323 -35.878 -197.348 1.00 61.25 342 PRO A O 1
ATOM 2954 N N . LYS A 1 343 ? 137.432 -35.417 -196.735 1.00 58.59 343 LYS A N 1
ATOM 2955 C CA . LYS A 1 343 ? 137.703 -36.753 -196.161 1.00 58.59 343 LYS A CA 1
ATOM 2956 C C . LYS A 1 343 ? 136.960 -37.011 -194.837 1.00 58.59 343 LYS A C 1
ATOM 2958 O O . LYS A 1 343 ? 136.671 -38.164 -194.539 1.00 58.59 343 LYS A O 1
ATOM 2963 N N . PHE A 1 344 ? 136.612 -35.970 -194.069 1.00 62.00 344 PHE A N 1
ATOM 2964 C CA . PHE A 1 344 ? 135.876 -36.109 -192.799 1.00 62.00 344 PHE A CA 1
ATOM 2965 C C . PHE A 1 344 ? 134.367 -36.330 -193.002 1.00 62.00 344 PHE A C 1
ATOM 2967 O O . PHE A 1 344 ? 133.740 -37.036 -192.212 1.00 62.00 344 PHE A O 1
ATOM 2974 N N . LYS A 1 345 ? 133.789 -35.802 -194.092 1.00 60.50 345 LYS A N 1
ATOM 2975 C CA . LYS A 1 345 ? 132.352 -35.923 -194.408 1.00 60.50 345 LYS A CA 1
ATOM 2976 C C . LYS A 1 345 ? 131.896 -37.369 -194.626 1.00 60.50 345 LYS A C 1
ATOM 2978 O O . LYS A 1 345 ? 130.770 -37.708 -194.283 1.00 60.50 345 LYS A O 1
ATOM 2983 N N . GLN A 1 346 ? 132.763 -38.229 -195.161 1.00 59.84 346 GLN A N 1
ATOM 2984 C CA . GLN A 1 346 ? 132.418 -39.632 -195.420 1.00 59.84 346 GLN A CA 1
ATOM 2985 C C . GLN A 1 346 ? 132.436 -40.511 -194.159 1.00 59.84 346 GLN A C 1
ATOM 2987 O O . GLN A 1 346 ? 131.741 -41.520 -194.128 1.00 59.84 346 GLN A O 1
ATOM 2992 N N . ALA A 1 347 ? 133.177 -40.135 -193.109 1.00 58.97 347 ALA A N 1
ATOM 2993 C CA . ALA A 1 347 ? 133.342 -40.975 -191.918 1.00 58.97 347 ALA A CA 1
ATOM 2994 C C . ALA A 1 347 ? 132.216 -40.829 -190.873 1.00 58.97 347 ALA A C 1
ATOM 2996 O O . ALA A 1 347 ? 132.042 -41.722 -190.051 1.00 58.97 347 ALA A O 1
ATOM 2997 N N . TYR A 1 348 ? 131.445 -39.734 -190.894 1.00 61.41 348 TYR A N 1
ATOM 2998 C CA . TYR A 1 348 ? 130.515 -39.384 -189.805 1.00 61.41 348 TYR A CA 1
ATOM 2999 C C . TYR A 1 348 ? 129.053 -39.173 -190.244 1.00 61.41 348 TYR A C 1
ATOM 3001 O O . TYR A 1 348 ? 128.279 -38.539 -189.534 1.00 61.41 348 TYR A O 1
ATOM 3009 N N . ALA A 1 349 ? 128.641 -39.728 -191.389 1.00 52.59 349 ALA A N 1
ATOM 3010 C CA . ALA A 1 349 ? 127.325 -39.451 -191.975 1.00 52.59 349 ALA A CA 1
ATOM 3011 C C . ALA A 1 349 ? 126.127 -40.285 -191.449 1.00 52.59 349 ALA A C 1
ATOM 3013 O O . ALA A 1 349 ? 125.014 -40.020 -191.893 1.00 52.59 349 ALA A O 1
ATOM 3014 N N . GLN A 1 350 ? 126.263 -41.250 -190.518 1.00 49.34 350 GLN A N 1
ATOM 3015 C CA . GLN A 1 350 ? 125.083 -41.962 -189.973 1.00 49.34 350 GLN A CA 1
ATOM 3016 C C . GLN A 1 350 ? 125.151 -42.339 -188.482 1.00 49.34 350 GLN A C 1
ATOM 3018 O O . GLN A 1 350 ? 125.808 -43.304 -188.098 1.00 49.34 350 GLN A O 1
ATOM 3023 N N . LYS A 1 351 ? 124.375 -41.610 -187.666 1.00 40.78 351 LYS A N 1
ATOM 3024 C CA . LYS A 1 351 ? 123.412 -42.109 -186.658 1.00 40.78 351 LYS A CA 1
ATOM 3025 C C . LYS A 1 351 ? 122.722 -40.903 -186.001 1.00 40.78 351 LYS A C 1
ATOM 3027 O O . LYS A 1 351 ? 123.408 -40.050 -185.443 1.00 40.78 351 LYS A O 1
ATOM 3032 N N . LYS A 1 352 ? 121.388 -40.862 -186.038 1.00 44.28 352 LYS A N 1
ATOM 3033 C CA . LYS A 1 352 ? 120.542 -40.020 -185.181 1.00 44.28 352 LYS A CA 1
ATOM 3034 C C . LYS A 1 352 ? 119.608 -40.952 -184.412 1.00 44.28 352 LYS A C 1
ATOM 3036 O O . LYS A 1 352 ? 118.809 -41.629 -185.039 1.00 44.28 352 LYS A O 1
ATOM 3041 N N . ASP A 1 353 ? 119.760 -40.965 -183.096 1.00 33.47 353 ASP A N 1
ATOM 3042 C CA . ASP A 1 353 ? 118.692 -41.223 -182.132 1.00 33.47 353 ASP A CA 1
ATOM 3043 C C . ASP A 1 353 ? 118.799 -40.062 -181.146 1.00 33.47 353 ASP A C 1
ATOM 3045 O O . ASP A 1 353 ? 119.887 -39.805 -180.618 1.00 33.47 353 ASP A O 1
ATOM 3049 N N . ASP A 1 354 ? 117.711 -39.318 -180.993 1.00 43.56 354 ASP A N 1
ATOM 3050 C CA . ASP A 1 354 ? 117.646 -38.100 -180.193 1.00 43.56 354 ASP A CA 1
ATOM 3051 C C . ASP A 1 354 ? 116.787 -38.374 -178.947 1.00 43.56 354 ASP A C 1
ATOM 3053 O O . ASP A 1 354 ? 115.612 -38.707 -179.100 1.00 43.56 354 ASP A O 1
ATOM 3057 N N . PRO A 1 355 ? 117.350 -38.327 -177.723 1.00 40.22 355 PRO A N 1
ATOM 3058 C CA . PRO A 1 355 ? 116.616 -38.591 -176.489 1.00 40.22 355 PRO A CA 1
ATOM 3059 C C . PRO A 1 355 ? 116.192 -37.315 -175.736 1.00 40.22 355 PRO A C 1
ATOM 3061 O O . PRO A 1 355 ? 115.989 -37.379 -174.526 1.00 40.22 355 PRO A O 1
ATOM 3064 N N . TYR A 1 356 ? 116.063 -36.165 -176.404 1.00 41.56 356 TYR A N 1
ATOM 3065 C CA . TYR A 1 356 ? 115.590 -34.929 -175.771 1.00 41.56 356 TYR A CA 1
ATOM 3066 C C . TYR A 1 356 ? 114.330 -34.399 -176.446 1.00 41.56 356 TYR A C 1
ATOM 3068 O O . TYR A 1 356 ? 114.373 -33.710 -177.459 1.00 41.56 356 TYR A O 1
ATOM 3076 N N . ASP A 1 357 ? 113.216 -34.771 -175.825 1.00 34.34 357 ASP A N 1
ATOM 3077 C CA . ASP A 1 357 ? 111.867 -34.303 -176.097 1.00 34.34 357 ASP A CA 1
ATOM 3078 C C . ASP A 1 357 ? 111.703 -32.835 -175.668 1.00 34.34 357 ASP A C 1
ATOM 3080 O O . ASP A 1 357 ? 112.165 -32.410 -174.601 1.00 34.34 357 ASP A O 1
ATOM 3084 N N . GLU A 1 358 ? 111.049 -32.081 -176.543 1.00 35.81 358 GLU A N 1
ATOM 3085 C CA . GLU A 1 358 ? 110.692 -30.675 -176.430 1.00 35.81 358 GLU A CA 1
ATOM 3086 C C . GLU A 1 358 ? 109.347 -30.516 -175.714 1.00 35.81 358 GLU A C 1
ATOM 3088 O O . GLU A 1 358 ? 108.404 -31.262 -175.952 1.00 35.81 358 GLU A O 1
ATOM 3093 N N . THR A 1 359 ? 109.244 -29.489 -174.872 1.00 36.19 359 THR A N 1
ATOM 3094 C CA . THR A 1 359 ? 108.131 -28.514 -174.771 1.00 36.19 359 THR A CA 1
ATOM 3095 C C . THR A 1 359 ? 108.444 -27.658 -173.533 1.00 36.19 359 THR A C 1
ATOM 3097 O O . THR A 1 359 ? 108.243 -28.087 -172.406 1.00 36.19 359 THR A O 1
ATOM 3100 N N . ALA A 1 360 ? 109.125 -26.507 -173.600 1.00 46.03 360 ALA A N 1
ATOM 3101 C CA . ALA A 1 360 ? 108.811 -25.306 -174.377 1.00 46.03 360 ALA A CA 1
ATOM 3102 C C . ALA A 1 360 ? 107.313 -25.025 -174.349 1.00 46.03 360 ALA A C 1
ATOM 3104 O O . ALA A 1 360 ? 106.630 -25.702 -175.089 1.00 46.03 360 ALA A O 1
ATOM 3105 N N . TRP A 1 361 ? 106.873 -24.107 -173.478 1.00 32.66 361 TRP A N 1
ATOM 3106 C CA . TRP A 1 361 ? 105.659 -23.255 -173.466 1.00 32.66 361 TRP A CA 1
ATOM 3107 C C . TRP A 1 361 ? 105.664 -22.629 -172.049 1.00 32.66 361 TRP A C 1
ATOM 3109 O O . TRP A 1 361 ? 105.567 -23.363 -171.075 1.00 32.66 361 TRP A O 1
ATOM 3119 N N . GLU A 1 362 ? 105.928 -21.346 -171.786 1.00 38.88 362 GLU A N 1
ATOM 3120 C CA . GLU A 1 362 ? 105.514 -20.091 -172.433 1.00 38.88 362 GLU A CA 1
ATOM 3121 C C . GLU A 1 362 ? 106.648 -19.047 -172.205 1.00 38.88 362 GLU A C 1
ATOM 3123 O O . GLU A 1 362 ? 106.957 -18.726 -171.062 1.00 38.88 362 GLU A O 1
ATOM 3128 N N . THR A 1 363 ? 107.518 -18.663 -173.148 1.00 37.78 363 THR A N 1
ATOM 3129 C CA . THR A 1 363 ? 107.379 -17.764 -174.319 1.00 37.78 363 THR A CA 1
ATOM 3130 C C . THR A 1 363 ? 106.772 -16.383 -174.044 1.00 37.78 363 THR A C 1
ATOM 3132 O O . THR A 1 363 ? 105.589 -16.163 -174.301 1.00 37.78 363 THR A O 1
ATOM 3135 N N . LEU A 1 364 ? 107.629 -15.437 -173.644 1.00 37.78 364 LEU A N 1
ATOM 3136 C CA . LEU A 1 364 ? 107.982 -14.273 -174.472 1.00 37.78 364 LEU A CA 1
ATOM 3137 C C . LEU A 1 364 ? 109.467 -13.936 -174.302 1.00 37.78 364 LEU A C 1
ATOM 3139 O O . LEU A 1 364 ? 109.935 -13.958 -173.141 1.00 37.78 364 LEU A O 1
#

Radius of gyration: 142.39 Å; chains: 1; bounding box: 222×77×395 Å

Organism: NCBI:txid1028688

Foldseek 3Di:
DVVVVVVVVVVVVVCVVVVVVVVVVVVVVVVVVVVVVVVVVVVVVVVVVVVVVVVVVVVVVVVVVVVVVVVVVVVVVVVVVVVVVVVVVVVVVVVVVVVVVVVVVVVVVVVVVVVVVVVVVVVVVVVVVVVVVVVVVVVVVVVVVVVVVVVVVVVVVVVVVVVVVVVVVVVVVVVVVVVVVVVVVVVVVVVVVVVVVVVVVVVVVVVVVVVVVVVVVVVVVVVVVVVVVVVVVVVVVVVVVVVVVVVVVVVVVVVVVVVVVVVVVVVVVVVVVVVVVVVVVVVVVVVVVVVVVVVVVVVVVVVVVVVVVVLVVVLLPPVVVQQPPDDPCSQPDVVSVVSRDDVNCVPPPDDDDDPDDDDDDDDD

Secondary structure (DSSP, 8-state):
-HHHHHHHHHHHHHHHHHHHHHHHHHHHHHHHHHHHHHHHHHHHHHHHHHHHHHHHHHHHHHHHHHHHHHHHHHHHHHHHHHHHHHHHHHHHHHHHHHHHHHHHHHHHHHHHHHHHHHHHHHHHHHHHHHHHHHHHHHHHHHHHHHHHHHHHHHHHHHHHHHHHHHHHHHHHHHHHHHHHHHHHHHHHHHHHHHHHHHHHHHHHHHHHHHHHHHHHHHHHHHHHHHHHHHHHHHHHHHHHHHHHHHHHHHHHHHHHHHHHHHHHHHHHHHHHHHHHHHHHHHHHHHHHHHHHHHHHHHHHHHHHHHHHHHHHHHHHHHGGG-TT-PPTTS--SHHHHHTT-HHHHTTS----------------